Protein AF-A0A444J484-F1 (afdb_monomer_lite)

Sequence (249 aa):
MDSIKVERNVNVAICAITDKGSKQKRNARNNTADQGKKNRVFTFCFAVKKSATYYFSQKSNSEEREEVEPMERSTDKAVIHVLNNHKGGKQVQTVWDRYEAQQPQCGFGELGVCCRHCMQGPCRIDPFGEGPDRGICGATADTIVARGLARAIAGGTASHSGHALHIAHVFKKTLLGETPDYAIKDEAKLKTVAVRCGIEIEDRSVKDIALELVNKALSEFGDKGEPLTWAATTVTTGRIETCNELGIV

Foldseek 3Di:
DDDDDDDDDDDDDDDDDDDDDDDDDDDDDDDDDDDDPPCPVVVVVVVVVVVVCVVVVVQPDPPDDDDDQLVNVDVDPVSNVVVVVCVVDDPDDDPVNVVVVCPPPDPQVVLQQFDDPDPQDRDGDDPVPPDDQAGPVRHGSVRSNVVSVVVVVVVVVVVVLVVLLVVLVVLLCVLVVNDVVDDPPDLPVLVVVLVLLVHDDPPDDSSVSSNVSSVLSNCLVDDDVDDRSVVCSPDDPVVVVVCVVVVND

Secondary structure (DSSP, 8-state):
------------------------PPPP--------TTSHHHHHHHHHHHHHHHHHHTS---S------HHHH-S-HHHHHHHHHHHTT-----HHHHHHHTPSPPHHHHTT-EE-SSTT--EE--TTSSS-SB-TT--BHHHHHHHHHHHHHHHHHHHHHHHHHHHHHHHHHHHTTS-TT-----HHHHHHHHHHTT---TT--HHHHHHHHHHHHHHTTS--SS--HHHHTSS-HHHHHHHHHTT--

Organism: NCBI:txid1859133

InterPro domains:
  IPR004137 Hydroxylamine reductase/Ni-containing CO dehydrogenase [PF03063] (113-248)
  IPR004137 Hydroxylamine reductase/Ni-containing CO dehydrogenase [PTHR30109] (73-246)
  IPR011254 Prismane-like superfamily [SSF56821] (59-248)
  IPR016101 CO dehydrogenase, alpha-bundle [G3DSA:1.20.1270.30] (128-249)

Structure (mmCIF, N/CA/C/O backbone):
data_AF-A0A444J484-F1
#
_entry.id   AF-A0A444J484-F1
#
loop_
_atom_site.group_PDB
_atom_site.id
_atom_site.type_symbol
_atom_site.label_atom_id
_atom_site.label_alt_id
_atom_site.label_comp_id
_atom_site.label_asym_id
_atom_site.label_entity_id
_atom_site.label_seq_id
_atom_site.pdbx_PDB_ins_code
_atom_site.Cartn_x
_atom_site.Cartn_y
_atom_site.Cartn_z
_atom_site.occupancy
_atom_site.B_iso_or_equiv
_atom_site.auth_seq_id
_atom_site.auth_comp_id
_atom_site.auth_asym_id
_atom_site.auth_atom_id
_atom_site.pdbx_PDB_model_num
ATOM 1 N N . MET A 1 1 ? -8.378 43.463 26.004 1.00 36.88 1 MET A N 1
ATOM 2 C CA . MET A 1 1 ? -8.212 43.685 24.556 1.00 36.88 1 MET A CA 1
ATOM 3 C C . MET A 1 1 ? -7.857 42.354 23.912 1.00 36.88 1 MET A C 1
ATOM 5 O O . MET A 1 1 ? -6.699 42.022 23.721 1.00 36.88 1 MET A O 1
ATOM 9 N N . ASP A 1 2 ? -8.921 41.568 23.777 1.00 32.34 2 ASP A N 1
ATOM 10 C CA . ASP A 1 2 ? -9.317 40.656 22.702 1.00 32.34 2 ASP A CA 1
ATOM 11 C C . ASP A 1 2 ? -8.331 39.597 22.197 1.00 32.34 2 ASP A C 1
ATOM 13 O O . ASP A 1 2 ? -7.592 39.769 21.231 1.00 32.34 2 ASP A O 1
ATOM 17 N N . SER A 1 3 ? -8.438 38.422 22.816 1.00 30.19 3 SER A N 1
ATOM 18 C CA . SER A 1 3 ? -8.025 37.139 22.262 1.00 30.19 3 SER A CA 1
ATOM 19 C C . SER A 1 3 ? -9.016 36.686 21.180 1.00 30.19 3 SER A C 1
ATOM 21 O O . SER A 1 3 ? -10.174 36.362 21.446 1.00 30.19 3 SER A O 1
ATOM 23 N N . ILE A 1 4 ? -8.545 36.653 19.934 1.00 29.16 4 ILE A N 1
ATOM 24 C CA . ILE A 1 4 ? -9.285 36.150 18.773 1.00 29.16 4 ILE A CA 1
ATOM 25 C C . ILE A 1 4 ? -9.495 34.635 18.931 1.00 29.16 4 ILE A C 1
ATOM 27 O O . ILE A 1 4 ? -8.551 33.849 18.847 1.00 29.16 4 ILE A O 1
ATOM 31 N N . LYS A 1 5 ? -10.747 34.218 19.148 1.00 29.08 5 LYS A N 1
ATOM 32 C CA . LYS A 1 5 ? -11.183 32.822 19.003 1.00 29.08 5 LYS A CA 1
ATOM 33 C C . LYS A 1 5 ? -11.285 32.493 17.514 1.00 29.08 5 LYS A C 1
ATOM 35 O O . LYS A 1 5 ? -12.097 33.081 16.808 1.00 29.08 5 LYS A O 1
ATOM 40 N N . VAL A 1 6 ? -10.479 31.546 17.041 1.00 29.33 6 VAL A N 1
ATOM 41 C CA . VAL A 1 6 ? -10.609 30.984 15.690 1.00 29.33 6 VAL A CA 1
ATOM 42 C C . VAL A 1 6 ? -11.450 29.713 15.782 1.00 29.33 6 VAL A C 1
ATOM 44 O O . VAL A 1 6 ? -10.940 28.644 16.112 1.00 29.33 6 VAL A O 1
ATOM 47 N N . GLU A 1 7 ? -12.746 29.825 15.498 1.0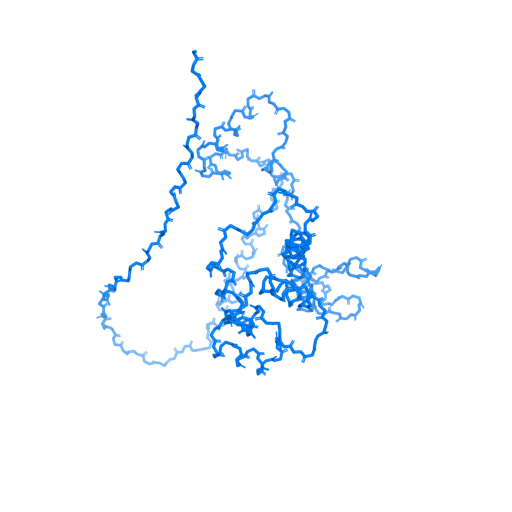0 30.58 7 GLU A N 1
ATOM 48 C CA . GLU A 1 7 ? -13.608 28.670 15.233 1.00 30.58 7 GLU A CA 1
ATOM 49 C C . GLU A 1 7 ? -13.320 28.143 13.820 1.00 30.58 7 GLU A C 1
ATOM 51 O O . GLU A 1 7 ? -13.505 28.843 12.824 1.00 30.58 7 GLU A O 1
ATOM 56 N N . ARG A 1 8 ? -12.838 26.901 13.712 1.00 33.47 8 ARG A N 1
ATOM 57 C CA . ARG A 1 8 ? -12.686 26.212 12.424 1.00 33.47 8 ARG A CA 1
ATOM 58 C C . ARG A 1 8 ? -13.927 25.366 12.154 1.00 33.47 8 ARG A C 1
ATOM 60 O O . ARG A 1 8 ? -13.987 24.210 12.559 1.00 33.47 8 ARG A O 1
ATOM 67 N N . ASN A 1 9 ? -14.889 25.935 11.433 1.00 29.41 9 ASN A N 1
ATOM 68 C CA . ASN A 1 9 ? -15.953 25.171 10.782 1.00 29.41 9 ASN A CA 1
ATOM 69 C C . ASN A 1 9 ? -15.377 24.457 9.551 1.00 29.41 9 ASN A C 1
ATOM 71 O O . ASN A 1 9 ? -15.102 25.085 8.529 1.00 29.41 9 ASN A O 1
ATOM 75 N N . VAL A 1 10 ? -15.175 23.143 9.647 1.00 32.03 10 VAL A N 1
ATOM 76 C CA . VAL A 1 10 ? -14.806 22.303 8.500 1.00 32.03 10 VAL A CA 1
ATOM 77 C C . VAL A 1 10 ? -16.093 21.755 7.888 1.00 32.03 10 VAL A C 1
ATOM 79 O O . VAL A 1 10 ? -16.621 20.740 8.333 1.00 32.03 10 VAL A O 1
ATOM 82 N N . ASN A 1 11 ? -16.606 22.433 6.861 1.00 28.61 11 ASN A N 1
ATOM 83 C CA . ASN A 1 11 ? -17.643 21.878 5.994 1.00 28.61 11 ASN A CA 1
ATOM 84 C C . ASN A 1 11 ? -1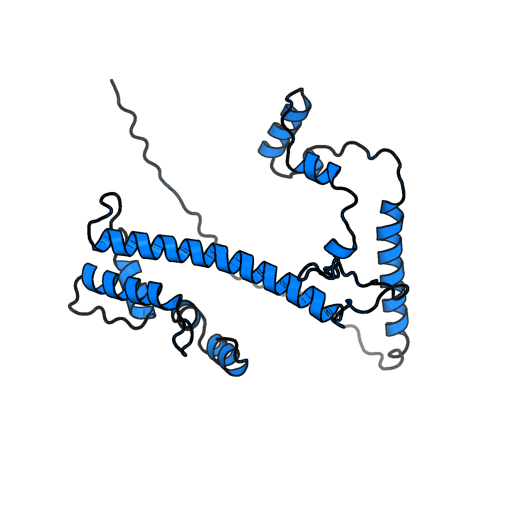6.992 20.880 5.030 1.00 28.61 11 ASN A C 1
ATOM 86 O O . ASN A 1 11 ? -16.325 21.273 4.073 1.00 28.61 11 ASN A O 1
ATOM 90 N N . VAL A 1 12 ? -17.181 19.584 5.278 1.00 31.33 12 VAL A N 1
ATOM 91 C CA . VAL A 1 12 ? -16.851 18.534 4.308 1.00 31.33 12 VAL A CA 1
ATOM 92 C C . VAL A 1 12 ? -18.007 18.441 3.314 1.00 31.33 12 VAL A C 1
ATOM 94 O O . VAL A 1 12 ? -19.101 17.996 3.655 1.00 31.33 12 VAL A O 1
ATOM 97 N N . ALA A 1 13 ? -17.772 18.882 2.080 1.00 27.78 13 ALA A N 1
ATOM 98 C CA . ALA A 1 13 ? -18.711 18.704 0.981 1.00 27.78 13 ALA A CA 1
ATOM 99 C C . ALA A 1 13 ? -18.763 17.219 0.584 1.00 27.78 13 ALA A C 1
ATOM 101 O O . ALA A 1 13 ? -17.825 16.683 -0.004 1.00 27.78 13 ALA A O 1
ATOM 102 N N . ILE A 1 14 ? -19.868 16.551 0.913 1.00 30.64 14 ILE A N 1
ATOM 103 C CA . ILE A 1 14 ? -20.190 15.212 0.416 1.00 30.64 14 ILE A CA 1
ATOM 104 C C . ILE A 1 14 ? -20.766 15.376 -0.994 1.00 30.64 14 ILE A C 1
ATOM 106 O O . ILE A 1 14 ? -21.836 15.955 -1.178 1.00 30.64 14 ILE A O 1
ATOM 110 N N . CYS A 1 15 ? -20.051 14.878 -2.002 1.00 25.83 15 CYS A N 1
ATOM 111 C CA . CYS A 1 15 ? -20.553 14.807 -3.369 1.00 25.83 15 CYS A CA 1
ATOM 112 C C . CYS A 1 15 ? -21.558 13.648 -3.466 1.00 25.83 15 CYS A C 1
ATOM 114 O O . CYS A 1 15 ? -21.174 12.480 -3.510 1.00 25.83 15 CYS A O 1
ATOM 116 N N . ALA A 1 16 ? -22.852 13.967 -3.452 1.00 28.84 16 ALA A N 1
ATOM 117 C CA . ALA A 1 16 ? -23.918 13.018 -3.743 1.00 28.84 16 ALA A CA 1
ATOM 118 C C . ALA A 1 16 ? -24.022 12.813 -5.264 1.00 28.84 16 ALA A C 1
ATOM 120 O O . ALA A 1 16 ? -24.378 13.733 -6.001 1.00 28.84 16 ALA A O 1
ATOM 121 N N . ILE A 1 17 ? -23.726 11.603 -5.738 1.00 30.75 17 ILE A N 1
ATOM 122 C CA . ILE A 1 17 ? -23.995 11.198 -7.121 1.00 30.75 17 ILE A CA 1
ATOM 123 C C . ILE A 1 17 ? -25.489 10.876 -7.209 1.00 30.75 17 ILE A C 1
ATOM 125 O O . ILE A 1 17 ? -25.956 9.896 -6.635 1.00 30.75 17 ILE A O 1
ATOM 129 N N . THR A 1 18 ? -26.245 11.725 -7.905 1.00 29.06 18 THR A N 1
ATOM 130 C CA . THR A 1 18 ? -27.640 11.450 -8.269 1.00 29.06 18 THR A CA 1
ATOM 131 C C . THR A 1 18 ? -27.673 10.857 -9.672 1.00 29.06 18 THR A C 1
ATOM 133 O O . THR A 1 18 ? -27.119 11.421 -10.615 1.00 29.06 18 THR A O 1
ATOM 136 N N . ASP A 1 19 ? -28.307 9.694 -9.792 1.00 29.27 19 ASP A N 1
ATOM 137 C CA . ASP A 1 19 ? -28.510 8.978 -11.045 1.00 29.27 19 ASP A CA 1
ATOM 138 C C . ASP A 1 19 ? -29.576 9.703 -11.884 1.00 29.27 19 ASP A C 1
ATOM 140 O O . ASP A 1 19 ? -30.751 9.774 -11.515 1.00 29.27 19 ASP A O 1
ATOM 144 N N . LYS A 1 20 ? -29.164 10.301 -13.006 1.00 29.72 20 LYS A N 1
ATOM 145 C CA . LYS A 1 20 ? -30.082 10.793 -14.038 1.00 29.72 20 LYS A CA 1
ATOM 146 C C . LYS A 1 20 ? -29.756 10.103 -15.351 1.00 29.72 20 LYS A C 1
ATOM 148 O O . LYS A 1 20 ? -28.913 10.549 -16.127 1.00 29.72 20 LYS A O 1
ATOM 153 N N . GLY A 1 21 ? -30.491 9.023 -15.602 1.00 31.20 21 GLY A N 1
ATOM 154 C CA . GLY A 1 21 ? -30.530 8.341 -16.884 1.00 31.20 21 GLY A CA 1
ATOM 155 C C . GLY A 1 21 ? -30.872 9.297 -18.028 1.00 31.20 21 GLY A C 1
ATOM 156 O O . GLY A 1 21 ? -31.872 10.016 -17.994 1.00 31.20 21 GLY A O 1
ATOM 157 N N . SER A 1 22 ? -30.058 9.262 -19.080 1.00 30.06 22 SER A N 1
ATOM 158 C CA . SER A 1 22 ? -30.383 9.868 -20.367 1.00 30.06 22 SER A CA 1
ATOM 159 C C . SER A 1 22 ? -30.465 8.773 -21.432 1.00 30.06 22 SER A C 1
ATOM 161 O O . SER A 1 22 ? -29.504 8.085 -21.765 1.00 30.06 22 SER A O 1
ATOM 163 N N . LYS A 1 23 ? -31.686 8.578 -21.940 1.00 31.30 23 LYS A N 1
ATOM 164 C CA . LYS A 1 23 ? -31.993 7.746 -23.104 1.00 31.30 23 LYS A CA 1
ATOM 165 C C . LYS A 1 23 ? -31.368 8.395 -24.340 1.00 31.30 23 LYS A C 1
ATOM 167 O O . LYS A 1 23 ? -31.806 9.475 -24.733 1.00 31.30 23 LYS A O 1
ATOM 172 N N . GLN A 1 24 ? -30.425 7.723 -24.999 1.00 30.45 24 GLN A N 1
ATOM 173 C CA . GLN A 1 24 ? -29.992 8.095 -26.347 1.00 30.45 24 GLN A CA 1
ATOM 174 C C . GLN A 1 24 ? -30.500 7.083 -27.381 1.00 30.45 24 GLN A C 1
ATOM 176 O O . GLN A 1 24 ? -30.431 5.866 -27.210 1.00 30.45 24 GLN A O 1
ATOM 181 N N . LYS A 1 25 ? -31.116 7.644 -28.423 1.00 27.80 25 LYS A N 1
ATOM 182 C CA . LYS A 1 25 ? -31.923 6.997 -29.460 1.00 27.80 25 LYS A CA 1
ATOM 183 C C . LYS A 1 25 ? -31.100 6.010 -30.297 1.00 27.80 25 LYS A C 1
ATOM 185 O O . LYS A 1 25 ? -30.048 6.361 -30.820 1.00 27.80 25 LYS A O 1
ATOM 190 N N . ARG A 1 26 ? -31.637 4.800 -30.489 1.00 25.30 26 ARG A N 1
ATOM 191 C CA . ARG A 1 26 ? -31.177 3.837 -31.500 1.00 25.30 26 ARG A CA 1
ATOM 192 C C . ARG A 1 26 ? -31.668 4.292 -32.875 1.00 25.30 26 ARG A C 1
ATOM 194 O O . ARG A 1 26 ? -32.875 4.359 -33.081 1.00 25.30 26 ARG A O 1
ATOM 201 N N . ASN A 1 27 ? -30.750 4.551 -33.803 1.00 28.48 27 ASN A N 1
ATOM 202 C CA . ASN A 1 27 ? -31.064 4.597 -35.230 1.00 28.48 27 ASN A CA 1
ATOM 203 C C . ASN A 1 27 ? -30.580 3.305 -35.889 1.00 28.48 27 ASN A C 1
ATOM 205 O O . ASN A 1 27 ? -29.413 2.932 -35.785 1.00 28.48 27 ASN A O 1
ATOM 209 N N . ALA A 1 28 ? -31.518 2.632 -36.547 1.00 29.72 28 ALA A N 1
ATOM 210 C CA . ALA A 1 28 ? -31.312 1.427 -37.325 1.00 29.72 28 ALA A CA 1
ATOM 211 C C . ALA A 1 28 ? -30.489 1.713 -38.590 1.00 29.72 28 ALA A C 1
ATOM 213 O O . ALA A 1 28 ? -30.795 2.645 -39.333 1.00 29.72 28 ALA A O 1
ATOM 214 N N . ARG A 1 29 ? -29.499 0.861 -38.877 1.00 28.59 29 ARG A N 1
ATOM 215 C CA . ARG A 1 29 ? -29.072 0.548 -40.247 1.00 28.59 29 ARG A CA 1
ATOM 216 C C . ARG A 1 29 ? -28.835 -0.954 -40.362 1.00 28.59 29 ARG A C 1
ATOM 218 O O . ARG A 1 29 ? -28.213 -1.563 -39.497 1.00 28.59 29 ARG A O 1
ATOM 225 N N . ASN A 1 30 ? -29.428 -1.506 -41.412 1.00 30.08 30 ASN A N 1
ATOM 226 C CA . ASN A 1 30 ? -29.603 -2.921 -41.693 1.00 30.08 30 ASN A CA 1
ATOM 227 C C . ASN A 1 30 ? -28.306 -3.649 -42.072 1.00 30.08 30 ASN A C 1
ATOM 229 O O . ASN A 1 30 ? -27.380 -3.064 -42.627 1.00 30.08 30 ASN A O 1
ATOM 233 N N . ASN A 1 31 ? -28.349 -4.956 -41.804 1.00 29.11 31 ASN A N 1
ATOM 234 C CA . ASN A 1 31 ? -27.627 -6.078 -42.404 1.00 29.11 31 ASN A CA 1
ATOM 235 C C . ASN A 1 31 ? -26.893 -5.823 -43.732 1.00 29.11 31 ASN A C 1
ATOM 237 O O . ASN A 1 31 ? -27.534 -5.580 -44.749 1.00 29.11 31 ASN A O 1
ATOM 241 N N . THR A 1 32 ? -25.603 -6.160 -43.744 1.00 29.00 32 THR A N 1
ATOM 242 C CA . THR A 1 32 ? -25.031 -7.083 -44.739 1.00 29.00 32 THR A CA 1
ATOM 243 C C . THR A 1 32 ? -24.017 -7.978 -44.039 1.00 29.00 32 THR A C 1
ATOM 245 O O . THR A 1 32 ? -23.103 -7.504 -43.363 1.00 29.00 32 THR A O 1
ATOM 248 N N . ALA A 1 33 ? -24.259 -9.278 -44.156 1.00 29.39 33 ALA A N 1
ATOM 249 C CA . ALA A 1 33 ? -23.480 -10.347 -43.575 1.00 29.39 33 ALA A CA 1
ATOM 250 C C . ALA A 1 33 ? -22.118 -10.508 -44.265 1.00 29.39 33 ALA A C 1
ATOM 252 O O . ALA A 1 33 ? -21.951 -10.157 -45.427 1.00 29.39 33 ALA A O 1
ATOM 253 N N . ASP A 1 34 ? -21.202 -11.086 -43.491 1.00 37.28 34 ASP A N 1
ATOM 254 C CA . ASP A 1 34 ? -20.286 -12.143 -43.916 1.00 37.28 34 ASP A CA 1
ATOM 255 C C . ASP A 1 34 ? -19.453 -11.888 -45.181 1.00 37.28 34 ASP A C 1
ATOM 257 O O . ASP A 1 34 ? -19.922 -12.120 -46.286 1.00 37.28 34 ASP A O 1
ATOM 261 N N . GLN A 1 35 ? -18.217 -11.408 -44.976 1.00 30.03 35 GLN A N 1
ATOM 262 C CA . GLN A 1 35 ? -16.978 -11.650 -45.749 1.00 30.03 35 GLN A CA 1
ATOM 263 C C . GLN A 1 35 ? -15.943 -10.595 -45.306 1.00 30.03 35 GLN A C 1
ATOM 265 O O . GLN A 1 35 ? -16.006 -9.435 -45.701 1.00 30.03 35 GLN A O 1
ATOM 270 N N . GLY A 1 36 ? -14.998 -10.948 -44.423 1.00 32.12 36 GLY A N 1
ATOM 271 C CA . GLY A 1 36 ? -13.948 -9.986 -44.024 1.00 32.12 36 GLY A CA 1
ATOM 272 C C . GLY A 1 36 ? -13.135 -10.277 -42.760 1.00 32.12 36 GLY A C 1
ATOM 273 O O . GLY A 1 36 ? -12.385 -9.414 -42.305 1.00 32.12 36 GLY A O 1
ATOM 274 N N . LYS A 1 37 ? -13.245 -11.470 -42.159 1.00 34.62 37 LYS A N 1
ATOM 275 C CA . LYS A 1 37 ? -12.544 -11.794 -40.899 1.00 34.62 37 LYS A CA 1
ATOM 276 C C . LYS A 1 37 ? -11.052 -12.143 -41.036 1.00 34.62 37 LYS A C 1
ATOM 278 O O . LYS A 1 37 ? -10.395 -12.282 -40.013 1.00 34.62 37 LYS A O 1
ATOM 283 N N . LYS A 1 38 ? -10.481 -12.230 -42.246 1.00 34.81 38 LYS A N 1
ATOM 284 C CA . LYS A 1 38 ? -9.064 -12.620 -42.431 1.00 34.81 38 LYS A CA 1
ATOM 285 C C . LYS A 1 38 ? -8.063 -11.465 -42.604 1.00 34.81 38 LYS A C 1
ATOM 287 O O . LYS A 1 38 ? -6.876 -11.696 -42.426 1.00 34.81 38 LYS A O 1
ATOM 292 N N . ASN A 1 39 ? -8.511 -10.222 -42.817 1.00 32.69 39 ASN A N 1
ATOM 293 C CA . ASN A 1 39 ? -7.602 -9.083 -43.058 1.00 32.69 39 ASN A CA 1
ATOM 294 C C . ASN A 1 39 ? -7.459 -8.084 -41.896 1.00 32.69 39 ASN A C 1
ATOM 296 O O . ASN A 1 39 ? -6.628 -7.187 -41.978 1.00 32.69 39 ASN A O 1
ATOM 300 N N . ARG A 1 40 ? -8.201 -8.228 -40.787 1.00 31.17 40 ARG A N 1
ATOM 301 C CA . ARG A 1 40 ? -8.114 -7.274 -39.657 1.00 31.17 40 ARG A CA 1
ATOM 302 C C . ARG A 1 40 ? -6.903 -7.469 -38.740 1.00 31.17 40 ARG A C 1
ATOM 304 O O . ARG A 1 40 ? -6.499 -6.514 -38.083 1.00 31.17 40 ARG A O 1
ATOM 311 N N . VAL A 1 41 ? -6.298 -8.658 -38.715 1.00 34.31 41 VAL A N 1
ATOM 312 C CA . VAL A 1 41 ? -5.116 -8.928 -37.872 1.00 34.31 41 VAL A CA 1
ATOM 313 C C . VAL A 1 41 ? -3.870 -8.228 -38.433 1.00 34.31 41 VAL A C 1
ATOM 315 O O . VAL A 1 41 ? -3.089 -7.648 -37.681 1.00 34.31 41 VAL A O 1
ATOM 318 N N . PHE A 1 42 ? -3.730 -8.173 -39.762 1.00 27.88 42 PHE A N 1
ATOM 319 C CA . PHE A 1 42 ? -2.597 -7.513 -40.420 1.00 27.88 42 PHE A CA 1
ATOM 320 C C . PHE A 1 42 ? -2.641 -5.981 -40.298 1.00 27.88 42 PHE A C 1
ATOM 322 O O . PHE A 1 42 ? -1.607 -5.345 -40.098 1.00 27.88 42 PHE A O 1
ATOM 329 N N . THR A 1 43 ? -3.833 -5.376 -40.348 1.00 32.88 43 THR A N 1
ATOM 330 C CA . THR A 1 43 ? -3.988 -3.916 -40.229 1.00 32.88 43 THR A CA 1
ATOM 331 C C . THR A 1 43 ? -3.733 -3.417 -38.803 1.00 32.88 43 THR A C 1
ATOM 333 O O . THR A 1 43 ? -3.188 -2.329 -38.631 1.00 32.88 43 THR A O 1
ATOM 336 N N . PHE A 1 44 ? -4.049 -4.220 -37.778 1.00 29.77 44 PHE A N 1
ATOM 337 C CA . PHE A 1 44 ? -3.766 -3.865 -36.382 1.00 29.77 44 PHE A CA 1
ATOM 338 C C . PHE A 1 44 ? -2.259 -3.926 -36.074 1.00 29.77 44 PHE A C 1
ATOM 340 O O . PHE A 1 44 ? -1.723 -3.040 -35.415 1.00 29.77 44 PHE A O 1
ATOM 347 N N . CYS A 1 45 ? -1.543 -4.905 -36.639 1.00 32.59 45 CYS A N 1
ATOM 348 C CA . CYS A 1 45 ? -0.093 -5.033 -36.469 1.00 32.59 45 CYS A CA 1
ATOM 349 C C . CYS A 1 45 ? 0.689 -3.889 -37.161 1.00 32.59 45 CYS A C 1
ATOM 351 O O . CYS A 1 45 ? 1.678 -3.388 -36.624 1.00 32.59 45 CYS A O 1
ATOM 353 N N . PHE A 1 46 ? 0.204 -3.398 -38.310 1.00 27.83 46 PHE A N 1
ATOM 354 C CA . PHE A 1 46 ? 0.791 -2.239 -39.000 1.00 27.83 46 PHE A CA 1
ATOM 355 C C . PHE A 1 46 ? 0.532 -0.901 -38.289 1.00 27.83 46 PHE A C 1
ATOM 357 O O . PHE A 1 46 ? 1.403 -0.029 -38.297 1.00 27.83 46 PHE A O 1
ATOM 364 N N . ALA A 1 47 ? -0.632 -0.732 -37.654 1.00 34.31 47 ALA A N 1
ATOM 365 C CA . ALA A 1 47 ? -0.954 0.477 -36.895 1.00 34.31 47 ALA A CA 1
ATOM 366 C C . ALA A 1 47 ? -0.082 0.614 -35.634 1.00 34.31 47 ALA A C 1
ATOM 368 O O . ALA A 1 47 ? 0.429 1.696 -35.359 1.00 34.31 47 ALA A O 1
ATOM 369 N N . VAL A 1 48 ? 0.185 -0.494 -34.932 1.00 37.28 48 VAL A N 1
ATOM 370 C CA . VAL A 1 48 ? 1.070 -0.505 -33.753 1.00 37.28 48 VAL A CA 1
ATOM 371 C C . VAL A 1 48 ? 2.529 -0.240 -34.145 1.00 37.28 48 VAL A C 1
ATOM 373 O O . VAL A 1 48 ? 3.202 0.548 -33.480 1.00 37.28 48 VAL A O 1
ATOM 376 N N . LYS A 1 49 ? 3.008 -0.795 -35.272 1.00 31.38 49 LYS A N 1
ATOM 377 C CA . LYS A 1 49 ? 4.350 -0.478 -35.795 1.00 31.38 49 LYS A CA 1
ATOM 378 C C . LYS A 1 49 ? 4.499 0.996 -36.176 1.00 31.38 49 LYS A C 1
ATOM 380 O O . LYS A 1 49 ? 5.536 1.572 -35.856 1.00 31.38 49 LYS A O 1
ATOM 385 N N . LYS A 1 50 ? 3.483 1.621 -36.792 1.00 29.66 50 LYS A N 1
ATOM 386 C CA . LYS A 1 50 ? 3.493 3.063 -37.111 1.00 29.66 50 LYS A CA 1
ATOM 387 C C . LYS A 1 50 ? 3.425 3.952 -35.868 1.00 29.66 50 LYS A C 1
ATOM 389 O O . LYS A 1 50 ? 4.135 4.946 -35.824 1.00 29.66 50 LYS A O 1
ATOM 394 N N . SER A 1 51 ? 2.646 3.599 -34.845 1.00 34.84 51 SER A N 1
ATOM 395 C CA . SER A 1 51 ? 2.606 4.375 -33.595 1.00 34.84 51 SER A CA 1
ATOM 396 C C . SER A 1 51 ? 3.908 4.275 -32.796 1.00 34.84 51 SER A C 1
ATOM 398 O O . SER A 1 51 ? 4.348 5.284 -32.257 1.00 34.84 51 SER A O 1
ATOM 400 N N . ALA A 1 52 ? 4.567 3.111 -32.771 1.00 35.31 52 ALA A N 1
ATOM 401 C CA . ALA A 1 52 ? 5.855 2.944 -32.094 1.00 35.31 52 ALA A CA 1
ATOM 402 C C . ALA A 1 52 ? 7.007 3.655 -32.827 1.00 35.31 52 ALA A C 1
ATOM 404 O O . ALA A 1 52 ? 7.823 4.309 -32.184 1.00 35.31 52 ALA A O 1
ATOM 405 N N . THR A 1 53 ? 7.044 3.605 -34.167 1.00 32.25 53 THR A N 1
ATOM 406 C CA . THR A 1 53 ? 8.025 4.380 -34.954 1.00 32.25 53 THR A CA 1
ATOM 407 C C . THR A 1 53 ? 7.765 5.883 -34.888 1.00 32.25 53 THR A C 1
ATOM 409 O O . THR A 1 53 ? 8.725 6.641 -34.811 1.00 32.25 53 THR A O 1
ATOM 412 N N . TYR A 1 54 ? 6.507 6.331 -34.822 1.00 31.11 54 TYR A N 1
ATOM 413 C CA . TYR A 1 54 ? 6.183 7.747 -34.615 1.00 31.11 54 TYR A CA 1
ATOM 414 C C . TYR A 1 54 ? 6.612 8.241 -33.221 1.00 31.11 54 TYR A C 1
ATOM 416 O O . TYR A 1 54 ? 7.145 9.340 -33.100 1.00 31.11 54 TYR A O 1
ATOM 424 N N . TYR A 1 55 ? 6.465 7.412 -32.180 1.00 31.62 55 TYR A N 1
ATOM 425 C CA . TYR A 1 55 ? 6.907 7.748 -30.818 1.00 31.62 55 TYR A CA 1
ATOM 426 C C . TYR A 1 55 ? 8.438 7.757 -30.666 1.00 31.62 55 TYR A C 1
ATOM 428 O O . TYR A 1 55 ? 8.981 8.583 -29.936 1.00 31.62 55 TYR A O 1
ATOM 436 N N . PHE A 1 56 ? 9.149 6.861 -31.360 1.00 32.38 56 PHE A N 1
ATOM 437 C CA . PHE A 1 56 ? 10.616 6.803 -31.316 1.00 32.38 56 PHE A CA 1
ATOM 438 C C . PHE A 1 56 ? 11.281 7.860 -32.213 1.00 32.38 56 PHE A C 1
ATOM 440 O O . PHE A 1 56 ? 12.294 8.433 -31.821 1.00 32.38 56 PHE A O 1
ATOM 447 N N . SER A 1 57 ? 10.685 8.179 -33.370 1.00 31.86 57 SER A N 1
ATOM 448 C CA . SER A 1 57 ? 11.192 9.200 -34.301 1.00 31.86 57 SER A CA 1
ATOM 449 C C . SER A 1 57 ? 11.180 10.614 -33.715 1.00 31.86 57 SER A C 1
ATOM 451 O O . SER A 1 57 ? 11.963 11.444 -34.162 1.00 31.86 57 SER A O 1
ATOM 453 N N . GLN A 1 58 ? 10.337 10.905 -32.717 1.00 37.19 58 GLN A N 1
ATOM 454 C CA . GLN A 1 58 ? 10.370 12.198 -32.022 1.00 37.19 58 GLN A CA 1
ATOM 455 C C . GLN A 1 58 ? 11.450 12.284 -30.929 1.00 37.19 58 GLN A C 1
ATOM 457 O O . GLN A 1 58 ? 11.771 13.378 -30.479 1.00 37.19 58 GLN A O 1
ATOM 462 N N . LYS A 1 59 ? 12.042 11.160 -30.495 1.00 41.22 59 LYS A N 1
ATOM 463 C CA . LYS A 1 59 ? 13.080 11.137 -29.444 1.00 41.22 59 LYS A CA 1
ATOM 464 C C . LYS A 1 59 ? 14.519 11.121 -29.990 1.00 41.22 59 LYS A C 1
ATOM 466 O O . LYS A 1 59 ? 15.443 11.194 -29.185 1.00 41.22 59 LYS A O 1
ATOM 471 N N . SER A 1 60 ? 14.727 11.040 -31.310 1.00 33.62 60 SER A N 1
ATOM 472 C CA . SER A 1 60 ? 16.068 10.999 -31.923 1.00 33.62 60 SER A CA 1
ATOM 473 C C . SER A 1 60 ? 16.633 12.355 -32.354 1.00 33.62 60 SER A C 1
ATOM 475 O O . SER A 1 60 ? 17.794 12.398 -32.752 1.00 33.62 60 SER A O 1
ATOM 477 N N . ASN A 1 61 ? 15.872 13.452 -32.266 1.00 37.31 61 ASN A N 1
ATOM 478 C CA . ASN A 1 61 ? 16.443 14.780 -32.481 1.00 37.31 61 ASN A CA 1
ATOM 479 C C . ASN A 1 61 ? 17.091 15.272 -31.188 1.00 37.31 61 ASN A C 1
ATOM 481 O O . ASN A 1 61 ? 16.427 15.694 -30.245 1.00 37.31 61 ASN A O 1
ATOM 485 N N . SER A 1 62 ? 18.419 15.230 -31.178 1.00 38.84 62 SER A N 1
ATOM 486 C CA . SER A 1 62 ? 19.299 16.000 -30.300 1.00 38.84 62 SER A CA 1
ATOM 487 C C . SER A 1 62 ? 19.286 17.500 -30.645 1.00 38.84 62 SER A C 1
ATOM 489 O O . SER A 1 62 ? 20.326 18.152 -30.594 1.00 38.84 62 SER A O 1
ATOM 491 N N . GLU A 1 63 ? 18.140 18.031 -31.067 1.00 43.03 63 GLU A N 1
ATOM 492 C CA . GLU A 1 63 ? 17.928 19.461 -31.285 1.00 43.03 63 GLU A CA 1
ATOM 493 C C . GLU A 1 63 ? 17.490 20.080 -29.954 1.00 43.03 63 GLU A C 1
ATOM 495 O O . GLU A 1 63 ? 16.753 19.450 -29.190 1.00 43.03 63 GLU A O 1
ATOM 500 N N . GLU A 1 64 ? 18.009 21.272 -29.651 1.00 46.12 64 GLU A N 1
ATOM 501 C CA . GLU A 1 64 ? 17.705 22.046 -28.443 1.00 46.12 64 GLU A CA 1
ATOM 502 C C . GLU A 1 64 ? 16.203 22.009 -28.139 1.00 46.12 64 GLU A C 1
ATOM 504 O O . GLU A 1 64 ? 15.377 22.475 -28.922 1.00 46.12 64 GLU A O 1
ATOM 509 N N . ARG A 1 65 ? 15.841 21.399 -27.006 1.00 51.97 65 ARG A N 1
ATOM 510 C CA . ARG A 1 65 ? 14.446 21.322 -26.579 1.00 51.97 65 ARG A CA 1
ATOM 511 C C . ARG A 1 65 ? 14.013 22.678 -26.052 1.00 51.97 65 ARG A C 1
ATOM 513 O O . ARG A 1 65 ? 14.618 23.200 -25.120 1.00 51.97 65 ARG A O 1
ATOM 520 N N . GLU A 1 66 ? 12.963 23.207 -26.662 1.00 53.47 66 GLU A N 1
ATOM 521 C CA . GLU A 1 66 ? 12.342 24.480 -26.315 1.00 53.47 66 GLU A CA 1
ATOM 522 C C . GLU A 1 66 ? 11.916 24.497 -24.832 1.00 53.47 66 GLU A C 1
ATOM 524 O O . GLU A 1 66 ? 11.418 23.497 -24.302 1.00 53.47 66 GLU A O 1
ATOM 529 N N . GLU A 1 67 ? 12.142 25.616 -24.134 1.00 57.84 67 GLU A N 1
ATOM 530 C CA . GLU A 1 67 ? 11.735 25.767 -22.733 1.00 57.84 67 GLU A CA 1
ATOM 531 C C . GLU A 1 67 ? 10.206 25.665 -22.606 1.00 57.84 67 GLU A C 1
ATOM 533 O O . GLU A 1 67 ? 9.474 26.582 -22.961 1.00 57.84 67 GLU A O 1
ATOM 538 N N . VAL A 1 68 ? 9.713 24.555 -22.051 1.00 61.56 68 VAL A N 1
ATOM 539 C CA . VAL A 1 68 ? 8.276 24.345 -21.808 1.00 61.56 68 VAL A CA 1
ATOM 540 C C . VAL A 1 68 ? 7.751 25.367 -20.793 1.00 61.56 68 VAL A C 1
ATOM 542 O O . VAL A 1 68 ? 8.294 25.507 -19.688 1.00 61.56 68 VAL A O 1
ATOM 545 N N . GLU A 1 69 ? 6.665 26.061 -21.132 1.00 62.19 69 GLU A N 1
ATOM 546 C CA . GLU A 1 69 ? 6.125 27.128 -20.290 1.00 62.19 69 GLU A CA 1
ATOM 547 C C . GLU A 1 69 ? 5.394 26.587 -19.042 1.00 62.19 69 GLU A C 1
ATOM 549 O O . GLU A 1 69 ? 4.764 25.529 -19.090 1.00 62.19 69 GLU A O 1
ATOM 554 N N . PRO A 1 70 ? 5.395 27.292 -17.890 1.00 60.31 70 PRO A N 1
ATOM 555 C CA . PRO A 1 70 ? 4.786 26.797 -16.652 1.00 60.31 70 PRO A CA 1
ATOM 556 C C . PRO A 1 70 ? 3.291 26.470 -16.737 1.00 60.31 70 PRO A C 1
ATOM 558 O O . PRO A 1 70 ? 2.824 25.574 -16.031 1.00 60.31 70 PRO A O 1
ATOM 561 N N . MET A 1 71 ? 2.548 27.154 -17.616 1.00 59.28 71 MET A N 1
ATOM 562 C CA . MET A 1 71 ? 1.132 26.870 -17.897 1.00 59.28 71 MET A CA 1
ATOM 563 C C . MET A 1 71 ? 0.927 25.469 -18.500 1.00 59.28 71 MET A C 1
ATOM 565 O O . MET A 1 71 ? -0.138 24.875 -18.354 1.00 59.28 71 MET A O 1
ATOM 569 N N . GLU A 1 72 ? 1.957 24.920 -19.142 1.00 71.81 72 GLU A N 1
ATOM 570 C CA . GLU A 1 72 ? 1.951 23.583 -19.739 1.00 71.81 72 GLU A CA 1
ATOM 571 C C . GLU A 1 72 ? 2.386 22.500 -18.736 1.00 71.81 72 GLU A C 1
ATOM 573 O O . GLU A 1 72 ? 2.240 21.305 -18.989 1.00 71.81 72 GLU A O 1
ATOM 578 N N . ARG A 1 73 ? 2.900 22.904 -17.566 1.00 82.88 73 ARG A N 1
ATOM 579 C CA . ARG A 1 73 ? 3.417 22.012 -16.516 1.00 82.88 73 ARG A CA 1
ATOM 580 C C . ARG A 1 73 ? 2.415 21.758 -15.381 1.00 82.88 73 ARG A C 1
ATOM 582 O O . ARG A 1 73 ? 2.486 20.710 -14.735 1.00 82.88 73 ARG A O 1
ATOM 589 N N . SER A 1 74 ? 1.490 22.687 -15.128 1.00 89.50 74 SER A N 1
ATOM 590 C CA . SER A 1 74 ? 0.404 22.557 -14.145 1.00 89.50 74 SER A CA 1
ATOM 591 C C . SER A 1 74 ? -0.819 23.356 -14.585 1.00 89.50 74 SER A C 1
ATOM 593 O O . SER A 1 74 ? -0.678 24.449 -15.118 1.00 89.50 74 SER A O 1
ATOM 595 N N . THR A 1 75 ? -2.025 22.857 -14.306 1.00 93.00 75 THR A N 1
ATOM 596 C CA . THR A 1 75 ? -3.279 23.602 -14.519 1.00 93.00 75 THR A CA 1
ATOM 597 C C . THR A 1 75 ? -3.709 24.424 -13.298 1.00 93.00 75 THR A C 1
ATOM 599 O O . THR A 1 75 ? -4.665 25.196 -13.377 1.00 93.00 75 THR A O 1
ATOM 602 N N . ASP A 1 76 ? -3.047 24.252 -12.150 1.00 94.38 76 ASP A N 1
ATOM 603 C CA . ASP A 1 76 ? -3.324 25.019 -10.935 1.00 94.38 76 ASP A CA 1
ATOM 604 C C . ASP A 1 76 ? -2.687 26.413 -11.035 1.00 94.38 76 ASP A C 1
ATOM 606 O O . ASP A 1 76 ? -1.464 26.553 -11.103 1.00 94.38 76 ASP A O 1
ATOM 610 N N . LYS A 1 77 ? -3.526 27.457 -11.003 1.00 93.31 77 LYS A N 1
ATOM 611 C CA . LYS A 1 77 ? -3.095 28.858 -11.123 1.00 93.31 77 LYS A CA 1
ATOM 612 C C . LYS A 1 77 ? -2.105 29.279 -10.035 1.00 93.31 77 LYS A C 1
ATOM 614 O O . LYS A 1 77 ? -1.224 30.085 -10.320 1.00 93.31 77 LYS A O 1
ATOM 619 N N . ALA A 1 78 ? -2.230 28.763 -8.813 1.00 92.50 78 ALA A N 1
ATOM 620 C CA . ALA A 1 78 ? -1.299 29.065 -7.730 1.00 92.50 78 ALA A CA 1
ATOM 621 C C . ALA A 1 78 ? 0.066 28.418 -7.989 1.00 92.50 78 ALA A C 1
ATOM 623 O O . ALA A 1 78 ? 1.097 29.064 -7.816 1.00 92.50 78 ALA A O 1
ATOM 624 N N . VAL A 1 79 ? 0.078 27.176 -8.480 1.00 92.12 79 VAL A N 1
ATOM 625 C CA . VAL A 1 79 ? 1.315 26.491 -8.881 1.00 92.12 79 VAL A CA 1
ATOM 626 C C . VAL A 1 79 ? 1.980 27.218 -10.049 1.00 92.12 79 VAL A C 1
ATOM 628 O O . VAL A 1 79 ? 3.171 27.503 -9.977 1.00 92.12 79 VAL A O 1
ATOM 631 N N . ILE A 1 80 ? 1.219 27.592 -11.081 1.00 88.94 80 ILE A N 1
ATOM 632 C CA . ILE A 1 80 ? 1.724 28.373 -12.221 1.00 88.94 80 ILE A CA 1
ATOM 633 C C . ILE A 1 80 ? 2.310 29.704 -11.748 1.00 88.94 80 ILE A C 1
ATOM 635 O O . ILE A 1 80 ? 3.400 30.078 -12.169 1.00 88.94 80 ILE A O 1
ATOM 639 N N . HIS A 1 81 ? 1.625 30.409 -10.843 1.00 86.94 81 HIS A N 1
ATOM 640 C CA . HIS A 1 81 ? 2.128 31.658 -10.276 1.00 86.94 81 HIS A CA 1
ATOM 641 C C . HIS A 1 81 ? 3.476 31.457 -9.571 1.00 86.94 81 HIS A C 1
ATOM 643 O O . HIS A 1 81 ? 4.414 32.218 -9.805 1.00 86.94 81 HIS A O 1
ATOM 649 N N . VAL A 1 82 ? 3.603 30.405 -8.756 1.00 87.31 82 VAL A N 1
ATOM 650 C CA . VAL A 1 82 ? 4.866 30.055 -8.090 1.00 87.31 82 VAL A CA 1
ATOM 651 C C . VAL A 1 82 ? 5.957 29.705 -9.106 1.00 87.31 82 VAL A C 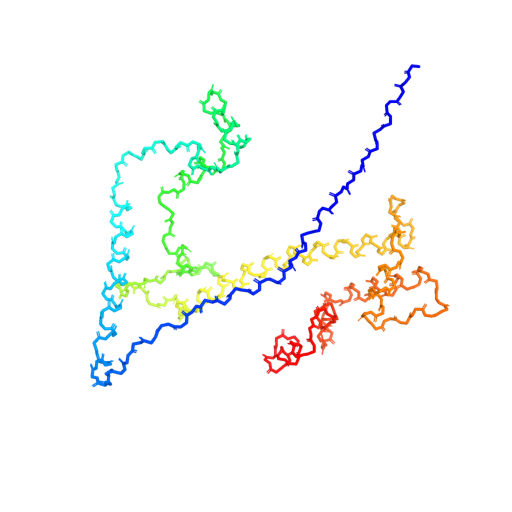1
ATOM 653 O O . VAL A 1 82 ? 7.083 30.164 -8.946 1.00 87.31 82 VAL A O 1
ATOM 656 N N . LEU A 1 83 ? 5.637 28.957 -10.164 1.00 84.88 83 LEU A N 1
ATOM 657 C CA . LEU A 1 83 ? 6.590 28.576 -11.212 1.00 84.88 83 LEU A CA 1
ATOM 658 C C . LEU A 1 83 ? 7.045 29.760 -12.078 1.00 84.88 83 LEU A C 1
ATOM 660 O O . LEU A 1 83 ? 8.229 29.878 -12.384 1.00 84.88 83 LEU A O 1
ATOM 664 N N . ASN A 1 84 ? 6.144 30.682 -12.414 1.00 80.56 84 ASN A N 1
ATOM 665 C CA . ASN A 1 84 ? 6.488 31.910 -13.134 1.00 80.56 84 ASN A CA 1
ATOM 666 C C . ASN A 1 84 ? 7.397 32.809 -12.288 1.00 80.56 84 ASN A C 1
ATOM 668 O O . ASN A 1 84 ? 8.400 33.324 -12.776 1.00 80.56 84 ASN A O 1
ATOM 672 N N . ASN A 1 85 ? 7.093 32.947 -10.995 1.00 75.56 85 ASN A N 1
ATOM 673 C CA . ASN A 1 85 ? 7.941 33.692 -10.065 1.00 75.56 85 ASN A CA 1
ATOM 674 C C . ASN A 1 85 ? 9.274 32.979 -9.782 1.00 75.56 85 ASN A C 1
ATOM 676 O O . ASN A 1 85 ? 10.239 33.619 -9.368 1.00 75.56 85 ASN A O 1
ATOM 680 N N . HIS A 1 86 ? 9.332 31.660 -9.983 1.00 71.31 86 HIS A N 1
ATOM 681 C CA . HIS A 1 86 ? 10.546 30.864 -9.857 1.00 71.31 86 HIS A CA 1
ATOM 682 C C . HIS A 1 86 ? 11.526 31.126 -11.014 1.00 71.31 86 HIS A C 1
ATOM 684 O O . HIS A 1 86 ? 12.710 31.347 -10.747 1.00 71.31 86 HIS A O 1
ATOM 690 N N . LYS A 1 87 ? 11.030 31.226 -12.262 1.00 62.34 87 LYS A N 1
ATOM 691 C CA . LYS A 1 87 ? 11.830 31.616 -13.445 1.00 62.34 87 LYS A CA 1
ATOM 692 C C . LYS A 1 87 ? 12.526 32.985 -13.274 1.00 62.34 87 LYS A C 1
ATOM 694 O O . LYS A 1 87 ? 13.576 33.217 -13.858 1.00 62.34 87 LYS A O 1
ATOM 699 N N . GLY A 1 88 ? 11.999 33.870 -12.419 1.00 54.56 88 GLY A N 1
ATOM 700 C CA . GLY A 1 88 ? 12.519 35.220 -12.148 1.00 54.56 88 GLY A CA 1
ATOM 701 C C . GLY A 1 88 ? 13.749 35.339 -11.227 1.00 54.56 88 GLY A C 1
ATOM 702 O O . GLY A 1 88 ? 14.025 36.443 -10.762 1.00 54.56 88 GLY A O 1
ATOM 703 N N . GLY A 1 89 ? 14.481 34.251 -10.935 1.00 52.28 89 GLY A N 1
ATOM 704 C CA . GLY A 1 89 ? 15.812 34.340 -10.305 1.00 52.28 89 GLY A CA 1
ATOM 705 C C . GLY A 1 89 ? 15.995 33.699 -8.921 1.00 52.28 89 GLY A C 1
ATOM 706 O O . GLY A 1 89 ? 16.760 34.222 -8.111 1.00 52.28 89 GLY A O 1
ATOM 707 N N . LYS A 1 90 ? 15.354 32.561 -8.614 1.00 56.41 90 LYS A N 1
ATOM 708 C CA . LYS A 1 90 ? 15.671 31.781 -7.394 1.00 56.41 90 LYS A CA 1
ATOM 709 C C . LYS A 1 90 ? 16.191 30.379 -7.728 1.00 56.41 90 LYS A C 1
ATOM 711 O O . LYS A 1 90 ? 15.531 29.623 -8.420 1.00 56.41 90 LYS A O 1
ATOM 716 N N . GLN A 1 91 ? 17.342 30.019 -7.155 1.00 64.38 91 GLN A N 1
ATOM 717 C CA . GLN A 1 91 ? 18.169 28.823 -7.417 1.00 64.38 91 GLN A CA 1
ATOM 718 C C . GLN A 1 91 ? 17.582 27.450 -6.990 1.00 64.38 91 GLN A C 1
ATOM 720 O O . GLN A 1 91 ? 18.338 26.507 -6.765 1.00 64.38 91 GLN A O 1
ATOM 725 N N . VAL A 1 92 ? 16.265 27.300 -6.810 1.00 78.69 92 VAL A N 1
ATOM 726 C CA . VAL A 1 92 ? 15.684 26.069 -6.227 1.00 78.69 92 VAL A CA 1
ATOM 727 C C . VAL A 1 92 ? 15.049 25.174 -7.284 1.00 78.69 92 VAL A C 1
ATOM 729 O O . VAL A 1 92 ? 13.897 25.366 -7.643 1.00 78.69 92 VAL A O 1
ATOM 732 N N . GLN A 1 93 ? 15.767 24.143 -7.715 1.00 85.38 93 GLN A N 1
ATOM 733 C CA . GLN A 1 93 ? 15.267 23.176 -8.691 1.00 85.38 93 GLN A CA 1
ATOM 734 C C . GLN A 1 93 ? 13.921 22.537 -8.279 1.00 85.38 93 GLN A C 1
ATOM 736 O O . GLN A 1 93 ? 13.789 21.921 -7.213 1.00 85.38 93 GLN A O 1
ATOM 741 N N . THR A 1 94 ? 12.930 22.607 -9.166 1.00 87.50 94 THR A N 1
ATOM 742 C CA . THR A 1 94 ? 11.597 22.018 -8.993 1.00 87.50 94 THR A CA 1
ATOM 743 C C . THR A 1 94 ? 11.519 20.585 -9.537 1.00 87.50 94 THR A C 1
ATOM 745 O O . THR A 1 94 ? 12.472 20.038 -10.096 1.00 87.50 94 THR A O 1
ATOM 748 N N . VAL A 1 95 ? 10.371 19.926 -9.347 1.00 91.44 95 VAL A N 1
ATOM 749 C CA . VAL A 1 95 ? 10.133 18.583 -9.904 1.00 91.44 95 VAL A CA 1
ATOM 750 C C . VAL A 1 95 ? 10.090 18.585 -11.435 1.00 91.44 95 VAL A C 1
ATOM 752 O O . VAL A 1 95 ? 10.534 17.612 -12.037 1.00 91.44 95 VAL A O 1
ATOM 755 N N . TRP A 1 96 ? 9.621 19.669 -12.061 1.00 88.88 96 TRP A N 1
ATOM 756 C CA . TRP A 1 96 ? 9.555 19.778 -13.519 1.00 88.88 96 TRP A CA 1
ATOM 757 C C . TRP A 1 96 ? 10.944 19.936 -14.137 1.00 88.88 96 TRP A C 1
ATOM 759 O O . TRP A 1 96 ? 11.234 19.272 -15.128 1.00 88.88 96 TRP A O 1
ATOM 769 N N . ASP A 1 97 ? 11.833 20.692 -13.490 1.00 85.56 97 ASP A N 1
ATOM 770 C CA . ASP A 1 97 ? 13.232 20.812 -13.922 1.00 85.56 97 ASP A CA 1
ATOM 771 C C . ASP A 1 97 ? 13.955 19.460 -13.828 1.00 85.56 97 ASP A C 1
ATOM 773 O O . ASP A 1 97 ? 14.687 19.063 -14.733 1.00 85.56 97 ASP A O 1
ATOM 777 N N . ARG A 1 98 ? 13.715 18.700 -12.745 1.00 90.19 98 ARG A N 1
ATOM 778 C CA . ARG A 1 98 ? 14.260 17.338 -12.597 1.00 90.19 98 ARG A CA 1
ATOM 779 C C . ARG A 1 98 ? 13.688 16.364 -13.619 1.00 90.19 98 ARG A C 1
ATOM 781 O O . ARG A 1 98 ? 14.404 15.466 -14.050 1.00 90.19 98 ARG A O 1
ATOM 788 N N . TYR A 1 99 ? 12.413 16.506 -13.971 1.00 90.31 99 TYR A N 1
ATOM 789 C CA . TYR A 1 99 ? 11.784 15.684 -14.998 1.00 90.31 99 TYR A CA 1
ATOM 790 C C . TYR A 1 99 ? 12.399 15.951 -16.373 1.00 90.31 99 TYR A C 1
ATOM 792 O O . TYR A 1 99 ? 12.729 14.988 -17.062 1.00 90.31 99 TYR A O 1
ATOM 800 N N . GLU A 1 100 ? 12.607 17.220 -16.741 1.00 87.88 100 GLU A N 1
ATOM 801 C CA . GLU A 1 100 ? 13.236 17.578 -18.017 1.00 87.88 100 GLU A CA 1
ATOM 802 C C . GLU A 1 100 ? 14.675 17.057 -18.092 1.00 87.88 100 GLU A C 1
ATOM 804 O O . GLU A 1 100 ? 15.047 16.402 -19.061 1.00 87.88 100 GLU A O 1
ATOM 809 N N . ALA A 1 101 ? 15.448 17.218 -17.014 1.00 88.81 101 ALA A N 1
ATOM 810 C CA . ALA A 1 101 ? 16.810 16.694 -16.923 1.00 88.81 101 ALA A CA 1
ATOM 811 C C . ALA A 1 101 ? 16.903 15.154 -17.013 1.00 88.81 101 ALA A C 1
ATOM 813 O O . ALA A 1 101 ? 17.983 14.618 -17.249 1.00 88.81 101 ALA A O 1
ATOM 814 N N . GLN A 1 102 ? 15.799 14.428 -16.805 1.00 93.81 102 GLN A N 1
ATOM 815 C CA . GLN A 1 102 ? 15.727 12.967 -16.937 1.00 93.81 102 GLN A CA 1
ATOM 816 C C . GLN A 1 102 ? 15.313 12.509 -18.342 1.00 93.81 102 GLN A C 1
ATOM 818 O O . GLN A 1 102 ? 15.192 11.303 -18.573 1.00 93.81 102 GLN A O 1
ATOM 823 N N . GLN A 1 103 ? 15.064 13.429 -19.279 1.00 92.94 103 GLN A N 1
ATOM 824 C CA . GLN A 1 103 ? 14.662 13.060 -20.627 1.00 92.94 103 GLN A CA 1
ATOM 825 C C . GLN A 1 103 ? 15.850 12.841 -21.583 1.00 92.94 103 GLN A C 1
ATOM 827 O O . GLN A 1 103 ? 16.827 13.583 -21.532 1.00 92.94 103 GLN A O 1
ATOM 832 N N . PRO A 1 104 ? 15.738 11.878 -22.523 1.00 95.62 104 PRO A N 1
ATOM 833 C CA . PRO A 1 104 ?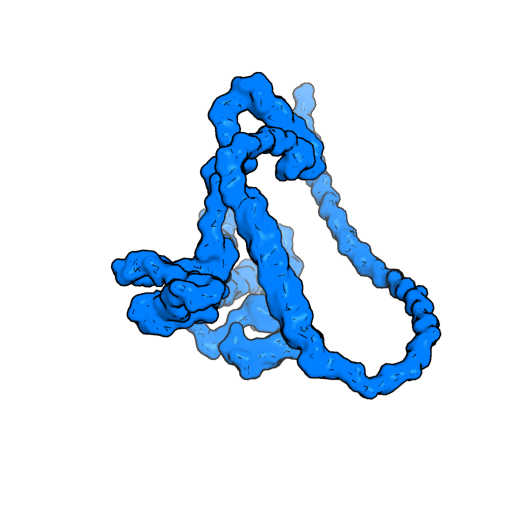 14.687 10.863 -22.601 1.00 95.62 104 PRO A CA 1
ATOM 834 C C . PRO A 1 104 ? 14.835 9.806 -21.493 1.00 95.62 104 PRO A C 1
ATOM 836 O O . PRO A 1 104 ? 15.915 9.255 -21.286 1.00 95.62 104 PRO A O 1
ATOM 839 N N . GLN A 1 105 ? 13.728 9.464 -20.827 1.00 95.56 105 GLN A N 1
ATOM 840 C CA . GLN A 1 105 ? 13.727 8.354 -19.869 1.00 95.56 105 GLN A CA 1
ATOM 841 C C . GLN A 1 105 ? 13.998 7.004 -20.562 1.00 95.56 105 GLN A C 1
ATOM 843 O O . GLN A 1 105 ? 13.756 6.823 -21.758 1.00 95.56 105 GLN A O 1
ATOM 848 N N . CYS A 1 106 ? 14.520 6.040 -19.794 1.00 96.38 106 CYS A N 1
ATOM 849 C CA . CYS A 1 106 ? 14.920 4.723 -20.294 1.00 96.38 106 CYS A CA 1
ATOM 850 C C . CYS A 1 106 ? 13.717 3.871 -20.739 1.00 96.38 106 CYS A C 1
ATOM 852 O O . CYS A 1 106 ? 12.930 3.420 -19.904 1.00 96.38 106 CYS A O 1
ATOM 854 N N . GLY A 1 107 ? 13.647 3.546 -22.034 1.00 94.50 107 GLY A N 1
ATOM 855 C CA . GLY A 1 107 ? 12.545 2.771 -22.621 1.00 94.50 107 GLY A CA 1
ATOM 856 C C . GLY A 1 107 ? 12.370 1.354 -22.052 1.00 94.50 107 GLY A C 1
ATOM 857 O O . GLY A 1 107 ? 11.244 0.896 -21.885 1.00 94.50 107 GLY A O 1
ATOM 858 N N . PHE A 1 108 ? 13.450 0.660 -21.666 1.00 96.44 108 PHE A N 1
ATOM 859 C CA . PHE A 1 108 ? 13.333 -0.656 -21.009 1.00 96.44 108 PHE A CA 1
ATOM 860 C C . PHE A 1 108 ? 12.655 -0.559 -19.637 1.00 96.44 108 PHE A C 1
ATOM 862 O O . PHE A 1 108 ? 11.958 -1.484 -19.220 1.00 96.44 108 PHE A O 1
ATOM 869 N N . GLY A 1 109 ? 12.888 0.550 -18.928 1.00 95.56 109 GLY A N 1
ATOM 870 C CA . GLY A 1 109 ? 12.239 0.850 -17.656 1.00 95.56 109 GLY A CA 1
ATOM 871 C C . GLY A 1 109 ? 10.772 1.225 -17.848 1.00 95.56 109 GLY A C 1
ATOM 872 O O . GLY A 1 109 ? 9.927 0.682 -17.146 1.00 95.56 109 GLY A O 1
ATOM 873 N N . GLU A 1 110 ? 10.473 2.079 -18.833 1.00 96.25 110 GLU A N 1
ATOM 874 C CA . GLU A 1 110 ? 9.099 2.466 -19.200 1.00 96.25 110 GLU A CA 1
ATOM 875 C C . GLU A 1 110 ? 8.234 1.244 -19.562 1.00 96.25 110 GLU A C 1
ATOM 877 O O . GLU A 1 110 ? 7.075 1.167 -19.165 1.00 96.25 110 GLU A O 1
ATOM 882 N N . LEU A 1 111 ? 8.808 0.255 -20.256 1.00 95.69 111 LEU A N 1
ATOM 883 C CA . LEU A 1 111 ? 8.125 -0.989 -20.635 1.00 95.69 111 LEU A CA 1
ATOM 884 C C . LEU A 1 111 ? 8.154 -2.077 -19.542 1.00 95.69 111 LEU A C 1
ATOM 886 O O . LEU A 1 111 ? 7.531 -3.123 -19.703 1.00 95.69 111 LEU A O 1
ATOM 890 N N . GLY A 1 112 ? 8.895 -1.874 -18.448 1.00 97.12 112 GLY A N 1
ATOM 891 C CA . GLY A 1 112 ? 9.000 -2.837 -17.344 1.00 97.12 112 GLY A CA 1
ATOM 892 C C . GLY A 1 112 ? 9.822 -4.098 -17.644 1.00 97.12 112 GLY A C 1
ATOM 893 O O . GLY A 1 112 ? 9.785 -5.046 -16.865 1.00 97.12 112 GLY A O 1
ATOM 894 N N . VAL A 1 113 ? 10.590 -4.125 -18.737 1.00 97.25 113 VAL A N 1
ATOM 895 C CA . VAL A 1 113 ? 11.353 -5.299 -19.217 1.00 97.25 113 VAL A CA 1
ATOM 896 C C . VAL A 1 113 ? 12.811 -5.334 -18.730 1.00 97.25 113 VAL A C 1
ATOM 898 O O . VAL A 1 113 ? 13.651 -6.050 -19.276 1.00 97.25 113 VAL A O 1
ATOM 901 N N . CYS A 1 114 ? 13.131 -4.564 -17.688 1.00 98.00 114 CYS A N 1
ATOM 902 C CA . CYS A 1 114 ? 14.439 -4.528 -17.033 1.00 98.00 114 CYS A CA 1
ATOM 903 C C . CYS A 1 114 ? 14.377 -5.205 -15.653 1.00 98.00 114 CYS A C 1
ATOM 905 O O . CYS A 1 114 ? 13.546 -4.856 -14.818 1.00 98.00 114 CYS A O 1
ATOM 907 N N . CYS A 1 115 ? 15.280 -6.152 -15.378 1.00 98.44 115 CYS A N 1
ATOM 908 C CA . CYS A 1 115 ? 15.338 -6.895 -14.117 1.00 98.44 115 CYS A CA 1
ATOM 909 C C . CYS A 1 115 ? 16.677 -6.700 -13.397 1.00 98.44 115 CYS A C 1
ATOM 911 O O . CYS A 1 115 ? 17.745 -6.953 -13.956 1.00 98.44 115 CYS A O 1
ATOM 913 N N . ARG A 1 116 ? 16.606 -6.328 -12.111 1.00 98.44 116 ARG A N 1
ATOM 914 C CA . ARG A 1 116 ? 17.758 -6.071 -11.221 1.00 98.44 116 ARG A CA 1
ATOM 915 C C . ARG A 1 116 ? 17.667 -6.835 -9.892 1.00 98.44 116 ARG A C 1
ATOM 917 O O . ARG A 1 116 ? 18.075 -6.339 -8.851 1.00 98.44 116 ARG A O 1
ATOM 924 N N . HIS A 1 117 ? 17.054 -8.017 -9.899 1.00 98.25 117 HIS A N 1
ATOM 925 C CA . HIS A 1 117 ? 16.743 -8.762 -8.670 1.00 98.25 117 HIS A CA 1
ATOM 926 C C . HIS A 1 117 ? 17.883 -9.649 -8.147 1.00 98.25 117 HIS A C 1
ATOM 928 O O . HIS A 1 117 ? 17.747 -10.206 -7.063 1.00 98.25 117 HIS A O 1
ATOM 934 N N . CYS A 1 118 ? 18.979 -9.793 -8.891 1.00 98.25 118 CYS A N 1
ATOM 935 C CA . CYS A 1 118 ? 20.155 -10.557 -8.482 1.00 98.25 118 CYS A CA 1
ATOM 936 C C . CYS A 1 118 ? 21.439 -9.931 -9.045 1.00 98.25 118 CYS A C 1
ATOM 938 O O . CYS A 1 118 ? 21.385 -9.028 -9.884 1.00 98.25 118 CYS A O 1
ATOM 940 N N . MET A 1 119 ? 22.586 -10.462 -8.620 1.00 98.44 119 MET A N 1
ATOM 941 C CA . MET A 1 119 ? 23.917 -9.950 -8.970 1.00 98.44 119 MET A CA 1
ATOM 942 C C . MET A 1 119 ? 24.398 -10.317 -10.382 1.00 98.44 119 MET A C 1
ATOM 944 O O . MET A 1 119 ? 25.428 -9.816 -10.811 1.00 98.44 119 MET A O 1
ATOM 948 N N . GLN A 1 120 ? 23.670 -11.168 -11.112 1.00 98.19 120 GLN A N 1
ATOM 949 C CA . GLN A 1 120 ? 23.958 -11.448 -12.527 1.00 98.19 120 GLN A CA 1
ATOM 950 C C . GLN A 1 120 ? 23.398 -10.358 -13.456 1.00 98.19 120 GLN A C 1
ATOM 952 O O . GLN A 1 120 ? 23.811 -10.259 -14.605 1.00 98.19 120 GLN A O 1
ATOM 957 N N . GLY A 1 121 ? 22.426 -9.566 -12.984 1.00 97.12 121 GLY A N 1
ATOM 958 C CA . GLY A 1 121 ? 21.835 -8.475 -13.758 1.00 97.12 121 GLY A CA 1
ATOM 959 C C . GLY A 1 121 ? 22.755 -7.248 -13.897 1.00 97.12 121 GLY A C 1
ATOM 960 O O . GLY A 1 121 ? 23.880 -7.257 -13.406 1.00 97.12 121 GLY A O 1
ATOM 961 N N . PRO A 1 122 ? 22.269 -6.152 -14.513 1.00 97.31 122 PRO A N 1
ATOM 962 C CA . PRO A 1 122 ? 20.907 -5.949 -15.013 1.00 97.31 122 PRO A CA 1
ATOM 963 C C . PRO A 1 122 ? 20.608 -6.773 -16.274 1.00 97.31 122 PRO A C 1
ATOM 965 O O . PRO A 1 122 ? 21.351 -6.735 -17.248 1.00 97.31 122 PRO A O 1
ATOM 968 N N . CYS A 1 123 ? 19.481 -7.486 -16.277 1.00 98.06 123 CYS A N 1
ATOM 969 C CA . CYS A 1 123 ? 18.939 -8.117 -17.485 1.00 98.06 123 CYS A CA 1
ATOM 970 C C . CYS A 1 123 ? 17.939 -7.170 -18.161 1.00 98.06 123 CYS A C 1
ATOM 972 O O . CYS A 1 123 ? 17.178 -6.495 -17.465 1.00 98.06 123 CYS A O 1
ATOM 974 N N . ARG A 1 124 ? 17.891 -7.167 -19.496 1.00 96.44 124 ARG A N 1
ATOM 975 C CA . ARG A 1 124 ? 16.878 -6.460 -20.293 1.00 96.44 124 ARG A CA 1
ATOM 976 C C . ARG A 1 124 ? 16.360 -7.372 -21.398 1.00 96.44 124 ARG A C 1
ATOM 978 O O . ARG A 1 124 ? 17.162 -8.112 -21.962 1.00 96.44 124 ARG A O 1
ATOM 985 N N . ILE A 1 125 ? 15.065 -7.300 -21.685 1.00 96.50 125 ILE A N 1
ATOM 986 C CA . ILE A 1 125 ? 14.464 -7.977 -22.840 1.00 96.50 125 ILE A CA 1
ATOM 987 C C . ILE A 1 125 ? 14.271 -6.959 -23.956 1.00 96.50 125 ILE A C 1
ATOM 989 O O . ILE A 1 125 ? 13.772 -5.860 -23.701 1.00 96.50 125 ILE A O 1
ATOM 993 N N . ASP A 1 126 ? 14.685 -7.309 -25.170 1.00 93.94 126 ASP A N 1
ATOM 994 C CA . ASP A 1 126 ? 14.414 -6.491 -26.347 1.00 93.94 126 ASP A CA 1
ATOM 995 C C . ASP A 1 126 ? 12.927 -6.613 -26.737 1.00 93.94 126 ASP A C 1
ATOM 997 O O . ASP A 1 126 ? 12.453 -7.723 -26.983 1.00 93.94 126 ASP A O 1
ATOM 1001 N N . PRO A 1 127 ? 12.161 -5.508 -26.784 1.00 87.12 127 PRO A N 1
ATOM 1002 C CA . PRO A 1 127 ? 10.728 -5.566 -27.066 1.00 87.12 127 PRO A CA 1
ATOM 1003 C C . PRO A 1 127 ? 10.400 -5.812 -28.549 1.00 87.12 127 PRO A C 1
ATOM 1005 O O . PRO A 1 127 ? 9.237 -6.045 -28.877 1.00 87.12 127 PRO A O 1
ATOM 1008 N N . PHE A 1 128 ? 11.387 -5.739 -29.446 1.00 88.00 128 PHE A N 1
ATOM 1009 C CA . PHE A 1 128 ? 11.224 -5.857 -30.896 1.00 88.00 128 PHE A CA 1
ATOM 1010 C C . PHE A 1 128 ? 11.780 -7.165 -31.474 1.00 88.00 128 PHE A C 1
ATOM 1012 O O . PHE A 1 128 ? 11.501 -7.468 -32.632 1.00 88.00 128 PHE A O 1
ATOM 1019 N N . GLY A 1 129 ? 12.487 -7.964 -30.669 1.00 82.69 129 GLY A N 1
ATOM 1020 C CA . GLY A 1 129 ? 12.923 -9.319 -31.026 1.00 82.69 129 GLY A CA 1
ATOM 1021 C C . GLY A 1 129 ? 14.297 -9.411 -31.692 1.00 82.69 129 GLY A C 1
ATOM 1022 O O . GLY A 1 129 ? 14.678 -10.489 -32.130 1.00 82.69 129 GLY A O 1
ATOM 1023 N N . GLU A 1 130 ? 15.051 -8.313 -31.740 1.00 87.69 130 GLU A N 1
ATOM 1024 C CA . GLU A 1 130 ? 16.407 -8.272 -32.318 1.00 87.69 130 GLU A CA 1
ATOM 1025 C C . GLU A 1 130 ? 17.504 -8.547 -31.269 1.00 87.69 130 GLU A C 1
ATOM 1027 O O . GLU A 1 130 ? 18.687 -8.666 -31.588 1.00 87.69 130 GLU A O 1
ATOM 1032 N N . GLY A 1 131 ? 17.121 -8.625 -29.993 1.00 90.25 131 GLY A N 1
ATOM 1033 C CA . GLY A 1 131 ? 18.028 -8.774 -28.860 1.00 90.25 131 GLY A CA 1
ATOM 1034 C C . GLY A 1 131 ? 17.636 -9.914 -27.917 1.00 90.25 131 GLY A C 1
ATOM 1035 O O . GLY A 1 131 ? 16.895 -10.817 -28.301 1.00 90.25 131 GLY A O 1
ATOM 1036 N N . PRO A 1 132 ? 18.138 -9.897 -26.667 1.00 91.25 132 PRO A N 1
ATOM 1037 C CA . PRO A 1 132 ? 17.845 -10.940 -25.690 1.00 91.25 132 PRO A CA 1
ATOM 1038 C C . PRO A 1 132 ? 16.337 -11.094 -25.458 1.00 91.25 132 PRO A C 1
ATOM 1040 O O . PRO A 1 132 ? 15.654 -10.111 -25.168 1.00 91.25 132 PRO A O 1
ATOM 1043 N N . ASP A 1 133 ? 15.839 -12.327 -25.532 1.00 95.06 133 ASP A N 1
ATOM 1044 C CA . ASP A 1 133 ? 14.432 -12.692 -25.316 1.00 95.06 133 ASP A CA 1
ATOM 1045 C C . ASP A 1 133 ? 14.160 -13.205 -23.885 1.00 95.06 133 ASP A C 1
ATOM 1047 O O . ASP A 1 133 ? 13.009 -13.327 -23.451 1.00 95.06 133 ASP A O 1
ATOM 1051 N N . ARG A 1 134 ? 15.228 -13.473 -23.117 1.00 97.56 134 ARG A N 1
ATOM 1052 C CA . ARG A 1 134 ? 15.198 -13.927 -21.719 1.00 97.56 134 ARG A CA 1
ATOM 1053 C C . ARG A 1 134 ? 16.291 -13.272 -20.878 1.00 97.56 134 ARG A C 1
ATOM 1055 O O . ARG A 1 134 ? 17.332 -12.850 -21.374 1.00 97.56 134 ARG A O 1
ATOM 1062 N N . GLY A 1 135 ? 16.065 -13.214 -19.565 1.00 97.88 135 GLY A N 1
ATOM 1063 C CA . GLY A 1 135 ? 17.122 -12.910 -18.601 1.00 97.88 135 GLY A CA 1
ATOM 1064 C C . GLY A 1 135 ? 18.130 -14.058 -18.486 1.00 97.88 135 GLY A C 1
ATOM 1065 O O . GLY A 1 135 ? 17.834 -15.180 -18.884 1.00 97.88 135 GLY A O 1
ATOM 1066 N N . ILE A 1 136 ? 19.289 -13.805 -17.867 1.00 98.50 136 ILE A N 1
ATOM 1067 C CA . ILE A 1 136 ? 20.375 -14.800 -17.710 1.00 98.50 136 ILE A CA 1
ATOM 1068 C C . ILE A 1 136 ? 19.886 -16.099 -17.049 1.00 98.50 136 ILE A C 1
ATOM 1070 O O . ILE A 1 136 ? 20.302 -17.186 -17.430 1.00 98.50 136 ILE A O 1
ATOM 1074 N N . CYS A 1 137 ? 18.956 -16.004 -16.096 1.00 98.12 137 CYS A N 1
ATOM 1075 C CA . CYS A 1 137 ? 18.361 -17.167 -15.433 1.00 98.12 137 CYS A CA 1
ATOM 1076 C C . CYS A 1 137 ? 17.208 -17.835 -16.211 1.00 98.12 137 CYS A C 1
ATOM 1078 O O . CYS A 1 137 ? 16.548 -18.719 -15.674 1.00 98.12 137 CYS A O 1
ATOM 1080 N N . GLY A 1 138 ? 16.904 -17.387 -17.433 1.00 98.19 138 GLY A N 1
ATOM 1081 C CA . GLY A 1 138 ? 15.810 -17.893 -18.271 1.00 98.19 138 GLY A CA 1
ATOM 1082 C C . GLY A 1 138 ? 14.456 -17.193 -18.091 1.00 98.19 138 GLY A C 1
ATOM 1083 O O . GLY A 1 138 ? 13.498 -17.534 -18.792 1.00 98.19 138 GLY A O 1
ATOM 1084 N N . ALA A 1 139 ? 14.356 -16.205 -17.191 1.00 98.25 139 ALA A N 1
ATOM 1085 C CA . ALA A 1 139 ? 13.117 -15.460 -16.952 1.00 98.25 139 ALA A CA 1
ATOM 1086 C C . ALA A 1 139 ? 12.636 -14.720 -18.213 1.00 98.25 139 ALA A C 1
ATOM 1088 O O . ALA A 1 139 ? 13.402 -13.974 -18.822 1.00 98.25 139 ALA A O 1
ATOM 1089 N N . THR A 1 140 ? 11.360 -14.898 -18.564 1.00 97.31 140 THR A N 1
ATOM 1090 C CA . THR A 1 140 ? 10.707 -14.239 -19.709 1.00 97.31 140 THR A CA 1
ATOM 1091 C C . THR A 1 140 ? 10.357 -12.780 -19.413 1.00 97.31 140 THR A C 1
ATOM 1093 O O . THR A 1 140 ? 10.354 -12.359 -18.250 1.00 97.31 140 THR A O 1
ATOM 1096 N N . ALA A 1 141 ? 9.995 -12.026 -20.458 1.00 96.81 141 ALA A N 1
ATOM 1097 C CA . ALA A 1 141 ? 9.440 -10.677 -20.333 1.00 96.81 141 ALA A CA 1
ATOM 1098 C C . ALA A 1 141 ? 8.277 -10.620 -19.328 1.00 96.81 141 ALA A C 1
ATOM 1100 O O . ALA A 1 141 ? 8.348 -9.845 -18.377 1.00 96.81 141 ALA A O 1
ATOM 1101 N N . ASP A 1 142 ? 7.281 -11.504 -19.458 1.00 97.38 142 ASP A N 1
ATOM 1102 C CA . ASP A 1 142 ? 6.108 -11.540 -18.569 1.00 97.38 142 ASP A CA 1
ATOM 1103 C C . ASP A 1 142 ? 6.503 -11.723 -17.103 1.00 97.38 142 ASP A C 1
ATOM 1105 O O . ASP A 1 142 ? 6.004 -11.036 -16.216 1.00 97.38 142 ASP A O 1
ATOM 1109 N N . THR A 1 143 ? 7.467 -12.608 -16.838 1.00 98.19 143 THR A N 1
ATOM 1110 C CA . THR A 1 143 ? 7.966 -12.849 -15.479 1.00 98.19 143 THR A CA 1
ATOM 1111 C C . THR A 1 143 ? 8.740 -11.643 -14.942 1.00 98.19 143 THR A C 1
ATOM 1113 O O . THR A 1 143 ? 8.710 -11.356 -13.745 1.00 98.19 143 THR A O 1
ATOM 1116 N N . ILE A 1 144 ? 9.486 -10.928 -15.785 1.00 98.44 144 ILE A N 1
ATOM 1117 C CA . ILE A 1 144 ? 10.184 -9.700 -15.384 1.00 98.44 144 ILE A CA 1
ATOM 1118 C C . ILE A 1 144 ? 9.168 -8.602 -15.042 1.00 98.44 144 ILE A C 1
ATOM 1120 O O . ILE A 1 144 ? 9.242 -8.052 -13.940 1.00 98.44 144 ILE A O 1
ATOM 1124 N N . VAL A 1 145 ? 8.188 -8.368 -15.918 1.00 98.25 145 VAL A N 1
ATOM 1125 C CA . VAL A 1 145 ? 7.131 -7.364 -15.732 1.00 98.25 145 VAL A CA 1
ATOM 1126 C C . VAL A 1 145 ? 6.297 -7.674 -14.489 1.00 98.25 145 VAL A C 1
ATOM 1128 O O . VAL A 1 145 ? 6.154 -6.814 -13.619 1.00 98.25 145 VAL A O 1
ATOM 1131 N N . ALA A 1 146 ? 5.818 -8.914 -14.340 1.00 98.56 146 ALA A N 1
ATOM 1132 C CA . ALA A 1 146 ? 5.011 -9.331 -13.194 1.00 98.56 146 ALA A CA 1
ATOM 1133 C C . ALA A 1 146 ? 5.761 -9.154 -11.866 1.00 98.56 146 ALA A C 1
ATOM 1135 O O . ALA A 1 146 ? 5.192 -8.643 -10.905 1.00 98.56 146 ALA A O 1
ATOM 1136 N N . ARG A 1 147 ? 7.057 -9.500 -11.801 1.00 98.44 147 ARG A N 1
ATOM 1137 C CA . ARG A 1 147 ? 7.865 -9.289 -10.585 1.00 98.44 147 ARG A CA 1
ATOM 1138 C C . ARG A 1 147 ? 8.073 -7.808 -10.274 1.00 98.44 147 ARG A C 1
ATOM 1140 O O . ARG A 1 147 ? 8.070 -7.441 -9.101 1.00 98.44 147 ARG A O 1
ATOM 1147 N N . GLY A 1 148 ? 8.283 -6.976 -11.296 1.00 98.31 148 GLY A N 1
ATOM 1148 C CA . GLY A 1 148 ? 8.407 -5.527 -11.132 1.00 98.31 148 GLY A CA 1
ATOM 1149 C C . GLY A 1 148 ? 7.126 -4.920 -10.561 1.00 98.31 148 GLY A C 1
ATOM 1150 O O . GLY A 1 148 ? 7.167 -4.240 -9.535 1.00 98.31 148 GLY A O 1
ATOM 1151 N N . LEU A 1 149 ? 5.982 -5.258 -11.165 1.00 98.44 149 LEU A N 1
ATOM 1152 C CA . LEU A 1 149 ? 4.665 -4.825 -10.705 1.00 98.44 149 LEU A CA 1
ATOM 1153 C C . LEU A 1 149 ? 4.364 -5.324 -9.285 1.00 98.44 149 LEU A C 1
ATOM 1155 O O . LEU A 1 149 ? 3.986 -4.532 -8.426 1.00 98.44 149 LEU A O 1
ATOM 1159 N N . ALA A 1 150 ? 4.588 -6.611 -9.008 1.00 98.50 150 ALA A N 1
ATOM 1160 C CA . ALA A 1 150 ? 4.342 -7.197 -7.692 1.00 98.50 150 ALA A CA 1
ATOM 1161 C C . ALA A 1 150 ? 5.179 -6.527 -6.591 1.00 98.50 150 ALA A C 1
ATOM 1163 O O . ALA A 1 150 ? 4.665 -6.272 -5.505 1.00 98.50 150 ALA A O 1
ATOM 1164 N N . ARG A 1 151 ? 6.446 -6.175 -6.862 1.00 98.50 151 ARG A N 1
ATOM 1165 C CA . ARG A 1 151 ? 7.276 -5.423 -5.905 1.00 98.50 151 ARG A CA 1
ATOM 1166 C C . ARG A 1 151 ? 6.774 -3.996 -5.682 1.00 98.50 151 ARG A C 1
ATOM 1168 O O . ARG A 1 151 ? 6.832 -3.527 -4.550 1.00 98.50 151 ARG A O 1
ATOM 1175 N N . ALA A 1 152 ? 6.271 -3.320 -6.716 1.00 98.19 152 ALA A N 1
ATOM 1176 C CA . ALA A 1 152 ? 5.663 -1.996 -6.565 1.00 98.19 152 ALA A CA 1
ATOM 1177 C C . ALA A 1 152 ? 4.383 -2.057 -5.712 1.00 98.19 152 ALA A C 1
ATOM 1179 O O . ALA A 1 152 ? 4.221 -1.253 -4.794 1.00 98.19 152 ALA A O 1
ATOM 1180 N N . ILE A 1 153 ? 3.527 -3.058 -5.955 1.00 98.62 153 ILE A N 1
ATOM 1181 C CA . ILE A 1 153 ? 2.336 -3.332 -5.137 1.00 98.62 153 ILE A CA 1
ATOM 1182 C C . ILE A 1 153 ? 2.750 -3.608 -3.691 1.00 98.62 153 ILE A C 1
ATOM 1184 O O . ILE A 1 153 ? 2.254 -2.946 -2.787 1.00 98.62 153 ILE A O 1
ATOM 1188 N N . ALA A 1 154 ? 3.707 -4.512 -3.464 1.00 98.44 154 ALA A N 1
ATOM 1189 C CA . ALA A 1 154 ? 4.198 -4.827 -2.125 1.00 98.44 154 ALA A CA 1
ATOM 1190 C C . ALA A 1 154 ? 4.785 -3.597 -1.412 1.00 98.44 154 ALA A C 1
ATOM 1192 O O . ALA A 1 154 ? 4.538 -3.412 -0.224 1.00 98.44 154 ALA A O 1
ATOM 1193 N N . GLY A 1 155 ? 5.504 -2.726 -2.130 1.00 98.56 155 GLY A N 1
ATOM 1194 C CA . GLY A 1 155 ? 6.010 -1.459 -1.597 1.00 98.56 155 GLY A CA 1
ATOM 1195 C C . GLY A 1 155 ? 4.889 -0.531 -1.119 1.00 98.56 155 GLY A C 1
ATOM 1196 O O . GLY A 1 155 ? 4.939 -0.043 0.009 1.00 98.56 155 GLY A O 1
ATOM 1197 N N . GLY A 1 156 ? 3.843 -0.343 -1.929 1.00 98.25 156 GLY A N 1
ATOM 1198 C CA . GLY A 1 156 ? 2.671 0.450 -1.541 1.00 98.25 156 GLY A CA 1
ATOM 1199 C C . GLY A 1 156 ? 1.877 -0.179 -0.391 1.00 98.25 156 GLY A C 1
ATOM 1200 O O . GLY A 1 156 ? 1.501 0.508 0.561 1.00 98.25 156 GLY A O 1
ATOM 1201 N N . THR A 1 157 ? 1.672 -1.498 -0.434 1.00 97.50 157 THR A N 1
ATOM 1202 C CA . THR A 1 157 ? 1.027 -2.260 0.643 1.00 97.50 157 THR A CA 1
ATOM 1203 C C . THR A 1 157 ? 1.798 -2.125 1.949 1.00 97.50 157 THR A C 1
ATOM 1205 O O . THR A 1 157 ? 1.176 -1.900 2.985 1.00 97.50 157 THR A O 1
ATOM 1208 N N . ALA A 1 158 ? 3.132 -2.180 1.924 1.00 98.12 158 ALA A N 1
ATOM 1209 C CA . ALA A 1 158 ? 3.963 -1.985 3.108 1.00 98.12 158 ALA A CA 1
ATOM 1210 C C . ALA A 1 158 ? 3.793 -0.577 3.706 1.00 98.12 158 ALA A C 1
ATOM 1212 O O . ALA A 1 158 ? 3.689 -0.449 4.924 1.00 98.12 158 ALA A O 1
ATOM 1213 N N . SER A 1 159 ? 3.687 0.473 2.879 1.00 98.25 159 SER A N 1
ATOM 1214 C CA . SER A 1 159 ? 3.421 1.837 3.362 1.00 98.25 159 SER A CA 1
ATOM 1215 C C . SER A 1 159 ? 2.062 1.961 4.062 1.00 98.25 159 SER A C 1
ATOM 1217 O O . SER A 1 159 ? 1.988 2.496 5.169 1.00 98.25 159 SER A O 1
ATOM 1219 N N . HIS A 1 160 ? 0.987 1.436 3.463 1.00 98.19 160 HIS A N 1
ATOM 1220 C CA . HIS A 1 160 ? -0.343 1.465 4.085 1.00 98.19 160 HIS A CA 1
ATOM 1221 C C . HIS A 1 160 ? -0.431 0.570 5.327 1.00 98.19 160 HIS A C 1
ATOM 1223 O O . HIS A 1 160 ? -1.031 0.962 6.326 1.00 98.19 160 HIS A O 1
ATOM 1229 N N . SER A 1 161 ? 0.218 -0.593 5.292 1.00 97.00 161 SER A N 1
ATOM 1230 C CA . SER A 1 161 ? 0.299 -1.516 6.427 1.00 97.00 161 SER A CA 1
ATOM 1231 C C . SER A 1 161 ? 1.040 -0.877 7.600 1.00 97.00 161 SER A C 1
ATOM 1233 O O . SER A 1 161 ? 0.542 -0.899 8.721 1.00 97.00 161 SER A O 1
ATOM 1235 N N . GLY A 1 162 ? 2.181 -0.226 7.345 1.00 98.12 162 GLY A N 1
ATOM 1236 C CA . GLY A 1 162 ? 2.936 0.505 8.363 1.00 98.12 162 GLY A CA 1
ATOM 1237 C C . GLY A 1 162 ? 2.144 1.662 8.977 1.00 98.12 162 GLY A C 1
ATOM 1238 O O . GLY A 1 162 ? 2.168 1.843 10.193 1.00 98.12 162 GLY A O 1
ATOM 1239 N N . HIS A 1 163 ? 1.382 2.405 8.167 1.00 98.56 163 HIS A N 1
ATOM 1240 C CA . HIS A 1 163 ? 0.472 3.443 8.662 1.00 98.56 163 HIS A CA 1
ATOM 1241 C C . HIS A 1 163 ? -0.597 2.848 9.595 1.00 98.56 163 HIS A C 1
ATOM 1243 O O . HIS A 1 163 ? -0.747 3.303 10.730 1.00 98.56 163 HIS A O 1
ATOM 1249 N N . ALA A 1 164 ? -1.308 1.807 9.159 1.00 97.75 164 ALA A N 1
ATOM 1250 C CA . ALA A 1 164 ? -2.338 1.164 9.973 1.00 97.75 164 ALA A CA 1
ATOM 1251 C C . ALA A 1 164 ? -1.768 0.579 11.278 1.00 97.75 164 ALA A C 1
ATOM 1253 O O . ALA A 1 164 ? -2.347 0.783 12.346 1.00 97.75 164 ALA A O 1
ATOM 1254 N N . LEU A 1 165 ? -0.604 -0.075 11.209 1.00 97.81 165 LEU A N 1
ATOM 1255 C CA . LEU A 1 165 ? 0.085 -0.646 12.365 1.00 97.81 165 LEU A CA 1
ATOM 1256 C C . LEU A 1 165 ? 0.500 0.438 13.371 1.00 97.81 165 LEU A C 1
ATOM 1258 O O . LEU A 1 165 ? 0.304 0.273 14.575 1.00 97.81 165 LEU A O 1
ATOM 1262 N N . HIS A 1 166 ? 1.007 1.577 12.888 1.00 98.38 166 HIS A N 1
ATOM 1263 C CA . HIS A 1 166 ? 1.330 2.723 13.737 1.00 98.38 166 HIS A CA 1
ATOM 1264 C C . HIS A 1 166 ? 0.093 3.222 14.498 1.00 98.38 166 HIS A C 1
ATOM 1266 O O . HIS A 1 166 ? 0.149 3.359 15.722 1.00 98.38 166 HIS A O 1
ATOM 1272 N N . ILE A 1 167 ? -1.037 3.422 13.809 1.00 98.06 167 ILE A N 1
ATOM 1273 C CA . ILE A 1 167 ? -2.290 3.850 14.450 1.00 98.06 167 ILE A CA 1
ATOM 1274 C C . ILE A 1 167 ? -2.773 2.808 15.460 1.00 98.06 167 ILE A C 1
ATOM 1276 O O . ILE A 1 167 ? -3.146 3.179 16.569 1.00 98.06 167 ILE A O 1
ATOM 1280 N N . ALA A 1 168 ? -2.747 1.518 15.120 1.00 97.94 168 ALA A N 1
ATOM 1281 C CA . ALA A 1 168 ? -3.174 0.457 16.029 1.00 97.94 168 ALA A CA 1
ATOM 1282 C C . ALA A 1 168 ? -2.320 0.423 17.311 1.00 97.94 168 ALA A C 1
ATOM 1284 O O . ALA A 1 168 ? -2.857 0.303 18.413 1.00 97.94 168 ALA A O 1
ATOM 1285 N N . HIS A 1 169 ? -1.001 0.611 17.203 1.00 98.25 169 HIS A N 1
ATOM 1286 C CA . HIS A 1 169 ? -0.132 0.723 18.375 1.00 98.25 169 HIS A CA 1
ATOM 1287 C C . HIS A 1 169 ? -0.422 1.968 19.214 1.00 98.25 169 HIS A C 1
ATOM 1289 O O . HIS A 1 169 ? -0.525 1.846 20.435 1.00 98.25 169 HIS A O 1
ATOM 1295 N N . VAL A 1 170 ? -0.575 3.144 18.593 1.00 98.19 170 VAL A N 1
ATOM 1296 C CA . VAL A 1 170 ? -0.946 4.375 19.316 1.00 98.19 170 VAL A CA 1
ATOM 1297 C C . VAL A 1 170 ? -2.279 4.180 20.023 1.00 98.19 170 VAL A C 1
ATOM 1299 O O . VAL A 1 170 ? -2.379 4.456 21.212 1.00 98.19 170 VAL A O 1
ATOM 1302 N N . PHE A 1 171 ? -3.268 3.616 19.333 1.00 98.19 171 PHE A N 1
ATOM 1303 C CA . PHE A 1 171 ? -4.585 3.368 19.896 1.00 98.19 171 PHE A CA 1
ATOM 1304 C C . PHE A 1 171 ? -4.519 2.435 21.109 1.00 98.19 171 PHE A C 1
ATOM 1306 O O . PHE A 1 171 ? -5.081 2.749 22.155 1.00 98.19 171 PHE A O 1
ATOM 1313 N N . LYS A 1 172 ? -3.752 1.342 21.028 1.00 98.25 172 LYS A N 1
ATOM 1314 C CA . LYS A 1 172 ? -3.524 0.452 22.173 1.00 98.25 172 LYS A CA 1
ATOM 1315 C C . LYS A 1 172 ? -2.872 1.187 23.347 1.00 98.25 172 LYS A C 1
ATOM 1317 O O . LYS A 1 172 ? -3.355 1.068 24.469 1.00 98.25 172 LYS A O 1
ATOM 1322 N N . LYS A 1 173 ? -1.831 1.986 23.098 1.00 98.19 173 LYS A N 1
ATOM 1323 C CA . LYS A 1 173 ? -1.170 2.805 24.130 1.00 98.19 173 LYS A CA 1
ATOM 1324 C C . LYS A 1 173 ? -2.117 3.824 24.766 1.00 98.19 173 LYS A C 1
ATOM 1326 O O . LYS A 1 173 ? -2.088 4.006 25.980 1.00 98.19 173 LYS A O 1
ATOM 1331 N N . THR A 1 174 ? -3.010 4.429 23.982 1.00 97.62 174 THR A N 1
ATOM 1332 C CA . THR A 1 174 ? -4.059 5.327 24.489 1.00 97.62 174 THR A CA 1
ATOM 1333 C C . THR A 1 174 ? -4.973 4.612 25.477 1.00 97.62 174 THR A C 1
ATOM 1335 O O . THR A 1 174 ? -5.229 5.127 26.561 1.00 97.62 174 THR A O 1
ATOM 1338 N N . LEU A 1 175 ? -5.414 3.392 25.156 1.00 96.94 175 LEU A N 1
ATOM 1339 C CA . LEU A 1 175 ? -6.258 2.592 26.051 1.00 96.94 175 LEU A CA 1
ATOM 1340 C C . LEU A 1 175 ? -5.526 2.176 27.338 1.00 96.94 175 LEU A C 1
ATOM 1342 O O . LEU A 1 175 ? -6.159 2.013 28.383 1.00 96.94 175 LEU A O 1
ATOM 1346 N N . LEU A 1 176 ? -4.201 2.037 27.287 1.00 96.44 176 LEU A N 1
ATOM 1347 C CA . LEU A 1 176 ? -3.355 1.763 28.453 1.00 96.44 176 LEU A CA 1
ATOM 1348 C C . LEU A 1 176 ? -3.003 3.022 29.267 1.00 96.44 176 LEU A C 1
ATOM 1350 O O . LEU A 1 176 ? -2.420 2.903 30.339 1.00 96.44 176 LEU A O 1
ATOM 1354 N N . GLY A 1 177 ? -3.395 4.216 28.808 1.00 96.19 177 GLY A N 1
ATOM 1355 C CA . GLY A 1 177 ? -3.093 5.484 29.480 1.00 96.19 177 GLY A CA 1
ATOM 1356 C C . GLY A 1 177 ? -1.674 6.007 29.232 1.00 96.19 177 GLY A C 1
ATOM 1357 O O . GLY A 1 177 ? -1.233 6.919 29.921 1.00 96.19 177 GLY A O 1
ATOM 1358 N N . GLU A 1 178 ? -0.957 5.461 28.247 1.00 97.44 178 GLU A N 1
ATOM 1359 C CA . GLU A 1 178 ? 0.438 5.817 27.939 1.00 97.44 178 GLU A CA 1
ATOM 1360 C C . GLU A 1 178 ? 0.567 7.023 26.990 1.00 97.44 178 GLU A C 1
ATOM 1362 O O . GLU A 1 178 ? 1.663 7.539 26.783 1.00 97.44 178 GLU A O 1
ATOM 1367 N N . THR A 1 179 ? -0.534 7.475 26.380 1.00 95.56 179 THR A N 1
ATOM 1368 C CA . THR A 1 179 ? -0.548 8.614 25.444 1.00 95.56 179 THR A CA 1
ATOM 1369 C C . THR A 1 179 ? -1.687 9.584 25.796 1.00 95.56 179 THR A C 1
ATOM 1371 O O . THR A 1 179 ? -2.800 9.407 25.292 1.00 95.56 179 THR A O 1
ATOM 1374 N N . PRO A 1 180 ? -1.446 10.592 26.656 1.00 93.38 180 PRO A N 1
ATOM 1375 C CA . PRO A 1 180 ? -2.503 11.431 27.237 1.00 93.38 180 PRO A CA 1
ATOM 1376 C C . PRO A 1 180 ? -3.177 12.385 26.239 1.00 93.38 180 PRO A C 1
ATOM 1378 O O . PRO A 1 180 ? -4.295 12.828 26.479 1.00 93.38 180 PRO A O 1
ATOM 1381 N N . ASP A 1 181 ? -2.534 12.677 25.107 1.00 97.31 181 ASP A N 1
ATOM 1382 C CA . ASP A 1 181 ? -3.067 13.591 24.086 1.00 97.31 181 ASP A CA 1
ATOM 1383 C C . ASP A 1 181 ? -4.167 12.963 23.210 1.00 97.31 181 ASP A C 1
ATOM 1385 O O . ASP A 1 181 ? -4.813 13.646 22.408 1.00 97.31 181 ASP A O 1
ATOM 1389 N N . TYR A 1 182 ? -4.383 11.653 23.342 1.00 97.38 182 TYR A N 1
ATOM 1390 C CA . TYR A 1 182 ? -5.352 10.897 22.561 1.00 97.38 182 TYR A CA 1
ATOM 1391 C C . TYR A 1 182 ? -6.496 10.401 23.444 1.00 97.38 182 TYR A C 1
ATOM 1393 O O . TYR A 1 182 ? -6.317 10.044 24.604 1.00 97.38 182 TYR A O 1
ATOM 1401 N N . ALA A 1 183 ? -7.689 10.347 22.860 1.00 96.12 183 ALA A N 1
ATOM 1402 C CA . ALA A 1 183 ? -8.885 9.799 23.482 1.00 96.12 183 ALA A CA 1
ATOM 1403 C C . ALA A 1 183 ? -9.8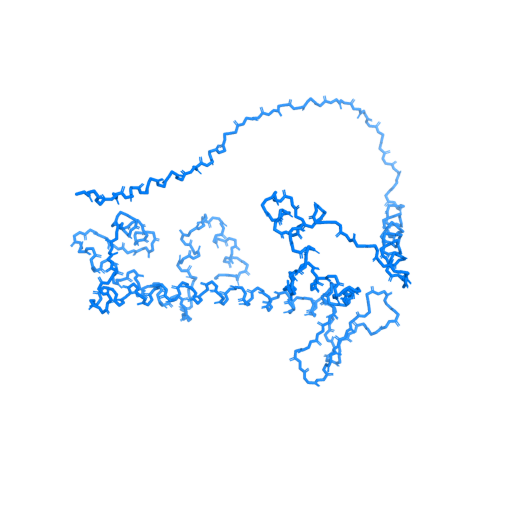16 9.239 22.402 1.00 96.12 183 ALA A C 1
ATOM 1405 O O . ALA A 1 183 ? -9.717 9.606 21.225 1.00 96.12 183 ALA A O 1
ATOM 1406 N N . ILE A 1 184 ? -10.748 8.374 22.801 1.00 97.44 184 ILE A N 1
ATOM 1407 C CA . ILE A 1 184 ? -11.830 7.933 21.919 1.00 97.44 184 ILE A CA 1
ATOM 1408 C C . ILE A 1 184 ? -12.757 9.130 21.693 1.00 97.44 184 ILE A C 1
ATOM 1410 O O . ILE A 1 184 ? -13.417 9.590 22.617 1.00 97.44 184 ILE A O 1
ATOM 1414 N N . LYS A 1 185 ? -12.778 9.650 20.462 1.00 97.81 185 LYS A N 1
ATOM 1415 C CA . LYS A 1 185 ? -13.634 10.787 20.075 1.00 97.81 185 LYS A CA 1
ATOM 1416 C C . LYS A 1 185 ? -14.962 10.366 19.448 1.00 97.81 185 LYS A C 1
ATOM 1418 O O . LYS A 1 185 ? -15.874 11.180 19.378 1.00 97.81 185 LYS A O 1
ATOM 1423 N N . ASP A 1 186 ? -15.055 9.125 18.975 1.00 98.25 186 ASP A N 1
ATOM 1424 C CA . ASP A 1 186 ? -16.231 8.600 18.279 1.00 98.25 186 ASP A CA 1
ATOM 1425 C C . ASP A 1 186 ? -16.518 7.157 18.720 1.00 98.25 186 ASP A C 1
ATOM 1427 O O . ASP A 1 186 ? -15.996 6.180 18.173 1.00 98.25 186 ASP A O 1
ATOM 1431 N N . GLU A 1 187 ? -17.341 7.029 19.760 1.00 97.81 187 GLU A N 1
ATOM 1432 C CA . GLU A 1 187 ? -17.757 5.734 20.301 1.00 97.81 187 GLU A CA 1
ATOM 1433 C C . GLU A 1 187 ? -18.720 4.986 19.372 1.00 97.81 187 GLU A C 1
ATOM 1435 O O . GLU A 1 187 ? -18.699 3.754 19.319 1.00 97.81 187 GLU A O 1
ATOM 1440 N N . ALA A 1 188 ? -19.555 5.708 18.619 1.00 98.06 188 ALA A N 1
ATOM 1441 C CA . ALA A 1 188 ? -20.504 5.102 17.691 1.00 98.06 188 ALA A CA 1
ATOM 1442 C C . ALA A 1 188 ? -19.760 4.384 16.558 1.00 98.06 188 ALA A C 1
ATOM 1444 O O . ALA A 1 188 ? -20.077 3.236 16.220 1.00 98.06 188 ALA A O 1
ATOM 1445 N N . LYS A 1 189 ? -18.710 5.014 16.017 1.00 98.44 189 LYS A N 1
ATOM 1446 C CA . LYS A 1 189 ? -17.842 4.394 15.017 1.00 98.44 189 LYS A CA 1
ATOM 1447 C C . LYS A 1 189 ? -17.082 3.203 15.584 1.00 98.44 189 LYS A C 1
ATOM 1449 O O . LYS A 1 189 ? -17.022 2.176 14.910 1.00 98.44 189 LYS A O 1
ATOM 1454 N N . LEU A 1 190 ? -16.546 3.318 16.802 1.00 98.38 190 LEU A N 1
ATOM 1455 C CA . LEU A 1 190 ? -15.871 2.213 17.487 1.00 98.38 190 LEU A CA 1
ATOM 1456 C C . LEU A 1 190 ? -16.783 0.981 17.574 1.00 98.38 190 LEU A C 1
ATOM 1458 O O . LEU A 1 190 ? -16.403 -0.088 17.100 1.00 98.38 190 LEU A O 1
ATOM 1462 N N . LYS A 1 191 ? -17.998 1.144 18.113 1.00 98.19 191 LYS A N 1
ATOM 1463 C CA . LYS A 1 191 ? -18.978 0.056 18.258 1.00 98.19 191 LYS A CA 1
ATOM 1464 C C . LYS A 1 191 ? -19.386 -0.529 16.905 1.00 98.19 191 LYS A C 1
ATOM 1466 O O . LYS A 1 191 ? -19.412 -1.743 16.751 1.00 98.19 191 LYS A O 1
ATOM 1471 N N . THR A 1 192 ? -19.612 0.317 15.896 1.00 98.31 192 THR A N 1
ATOM 1472 C CA . THR A 1 192 ? -19.945 -0.135 14.531 1.00 98.31 192 THR A CA 1
ATOM 1473 C C . THR A 1 192 ? -18.839 -1.008 13.932 1.00 98.31 192 THR A C 1
ATOM 1475 O O . THR A 1 192 ? -19.112 -2.034 13.311 1.00 98.31 192 THR A O 1
ATOM 1478 N N . VAL A 1 193 ? -17.574 -0.610 14.101 1.00 98.25 193 VAL A N 1
ATOM 1479 C CA . VAL A 1 193 ? -16.429 -1.381 13.598 1.00 98.25 193 VAL A CA 1
ATOM 1480 C C . VAL A 1 193 ? -16.238 -2.667 14.402 1.00 98.25 193 VAL A C 1
ATOM 1482 O O . VAL A 1 193 ? -15.955 -3.697 13.801 1.00 98.25 193 VAL A O 1
ATOM 1485 N N . ALA A 1 194 ? -16.432 -2.625 15.722 1.00 98.25 194 ALA A N 1
ATOM 1486 C CA . ALA A 1 194 ? -16.377 -3.803 16.581 1.00 98.25 194 ALA A CA 1
ATOM 1487 C C . ALA A 1 194 ? -17.389 -4.871 16.137 1.00 98.25 194 ALA A C 1
ATOM 1489 O O . ALA A 1 194 ? -16.980 -5.988 15.826 1.00 98.25 194 ALA A O 1
ATOM 1490 N N . VAL A 1 195 ? -18.663 -4.497 15.975 1.00 98.19 195 VAL A N 1
ATOM 1491 C CA . VAL A 1 195 ? -19.722 -5.407 15.499 1.00 98.19 195 VAL A CA 1
ATOM 1492 C C . VAL A 1 195 ? -19.379 -5.987 14.128 1.00 98.19 195 VAL A C 1
ATOM 1494 O O . VAL A 1 195 ? -19.459 -7.196 13.930 1.00 98.19 195 VAL A O 1
ATOM 1497 N N . ARG A 1 196 ? -18.917 -5.156 13.183 1.00 97.19 196 ARG A N 1
ATOM 1498 C CA . ARG A 1 196 ? -18.493 -5.631 11.854 1.00 97.19 196 ARG A CA 1
ATOM 1499 C C . ARG A 1 196 ? -17.360 -6.662 11.934 1.00 97.19 196 ARG A C 1
ATOM 1501 O O . ARG A 1 196 ? -17.305 -7.569 11.114 1.00 97.19 196 ARG A O 1
ATOM 1508 N N . CYS A 1 197 ? -16.461 -6.521 12.905 1.00 96.19 197 CYS A N 1
ATOM 1509 C CA . CYS A 1 197 ? -15.357 -7.447 13.141 1.00 96.19 197 CYS A CA 1
ATOM 1510 C C . CYS A 1 197 ? -15.745 -8.660 14.014 1.00 96.19 197 CYS A C 1
ATOM 1512 O O . CYS A 1 197 ? -14.850 -9.403 14.423 1.00 96.19 197 CYS A O 1
ATOM 1514 N N . GLY A 1 198 ? -17.038 -8.862 14.298 1.00 95.88 198 GLY A N 1
ATOM 1515 C CA . GLY A 1 198 ? -17.545 -9.987 15.088 1.00 95.88 198 GLY A CA 1
ATOM 1516 C C . GLY A 1 198 ? -17.286 -9.862 16.590 1.00 95.88 198 GLY A C 1
ATOM 1517 O O . GLY A 1 198 ? -17.122 -10.876 17.257 1.00 95.88 198 GLY A O 1
ATOM 1518 N N . ILE A 1 199 ? -17.178 -8.636 17.109 1.00 97.81 199 ILE A N 1
ATOM 1519 C CA . ILE A 1 199 ? -16.973 -8.368 18.537 1.00 97.81 199 ILE A CA 1
ATOM 1520 C C . ILE A 1 199 ? -18.311 -7.983 19.166 1.00 97.81 199 ILE A C 1
ATOM 1522 O O . ILE A 1 199 ? -18.931 -7.000 18.754 1.00 97.81 199 ILE A O 1
ATOM 1526 N N . GLU A 1 200 ? -18.710 -8.726 20.197 1.00 97.06 200 GLU A N 1
ATOM 1527 C CA . GLU A 1 200 ? -19.898 -8.437 21.004 1.00 97.06 200 GLU A CA 1
ATOM 1528 C C . GLU A 1 200 ? -19.736 -7.122 21.774 1.00 97.06 200 GLU A C 1
ATOM 1530 O O . GLU A 1 200 ? -18.668 -6.849 22.332 1.00 97.06 200 GLU A O 1
ATOM 1535 N N . ILE A 1 201 ? -20.792 -6.305 21.822 1.00 97.62 201 ILE A N 1
ATOM 1536 C CA . ILE A 1 201 ? -20.759 -4.963 22.437 1.00 97.62 201 ILE A CA 1
ATOM 1537 C C . ILE A 1 201 ? -21.765 -4.767 23.578 1.00 97.62 201 ILE A C 1
ATOM 1539 O O . ILE A 1 201 ? -21.683 -3.755 24.277 1.00 97.62 201 ILE A O 1
ATOM 1543 N N . GLU A 1 202 ? -22.718 -5.684 23.747 1.00 94.88 202 GLU A N 1
ATOM 1544 C CA . GLU A 1 202 ? -23.763 -5.585 24.771 1.00 94.88 202 GLU A CA 1
ATOM 1545 C C . GLU A 1 202 ? -23.162 -5.715 26.174 1.00 94.88 202 GLU A C 1
ATOM 1547 O O . GLU A 1 202 ? -22.259 -6.517 26.395 1.00 94.88 202 GLU A O 1
ATOM 1552 N N . ASP A 1 203 ? -23.619 -4.870 27.103 1.00 94.38 203 ASP A N 1
ATOM 1553 C CA . ASP A 1 203 ? -23.174 -4.817 28.505 1.00 94.38 203 ASP A CA 1
ATOM 1554 C C . ASP A 1 203 ? -21.654 -4.674 28.728 1.00 94.38 203 ASP A C 1
ATOM 1556 O O . ASP A 1 203 ? -21.132 -4.955 29.809 1.00 94.38 203 ASP A O 1
ATOM 1560 N N . ARG A 1 204 ? -20.922 -4.176 27.723 1.00 96.94 204 ARG A N 1
ATOM 1561 C CA . ARG A 1 204 ? -19.469 -3.971 27.789 1.00 96.94 204 ARG A CA 1
ATOM 1562 C C . ARG A 1 204 ? -19.080 -2.504 27.854 1.00 96.94 204 ARG A C 1
ATOM 1564 O O . ARG A 1 204 ? -19.687 -1.633 27.226 1.00 96.94 204 ARG A O 1
ATOM 1571 N N . SER A 1 205 ? -17.989 -2.230 28.570 1.00 97.12 205 SER A N 1
ATOM 1572 C CA . SER A 1 205 ? -17.403 -0.894 28.579 1.00 97.12 205 SER A CA 1
ATOM 1573 C C . SER A 1 205 ? -16.783 -0.562 27.216 1.00 97.12 205 SER A C 1
ATOM 1575 O O . SER A 1 205 ? -16.254 -1.424 26.509 1.00 97.12 205 SER A O 1
ATOM 1577 N N . VAL A 1 206 ? -16.792 0.725 26.860 1.00 97.00 206 VAL A N 1
ATOM 1578 C CA . VAL A 1 206 ? -16.166 1.231 25.625 1.00 97.00 206 VAL A CA 1
ATOM 1579 C C . VAL A 1 206 ? -14.685 0.845 25.561 1.00 97.00 206 VAL A C 1
ATOM 1581 O O . VAL A 1 206 ? -14.176 0.499 24.496 1.00 97.00 206 VAL A O 1
ATOM 1584 N N . LYS A 1 207 ? -14.002 0.865 26.712 1.00 96.62 207 LYS A N 1
ATOM 1585 C CA . LYS A 1 207 ? -12.584 0.522 26.826 1.00 96.62 207 LYS A CA 1
ATOM 1586 C C . LYS A 1 207 ? -12.323 -0.951 26.507 1.00 96.62 207 LYS A C 1
ATOM 1588 O O . LYS A 1 207 ? -11.369 -1.239 25.789 1.00 96.62 207 LYS A O 1
ATOM 1593 N N . ASP A 1 208 ? -13.170 -1.859 26.987 1.00 97.62 208 ASP A N 1
ATOM 1594 C CA . ASP A 1 208 ? -13.001 -3.299 26.755 1.00 97.62 208 ASP A CA 1
ATOM 1595 C C . ASP A 1 208 ? -13.242 -3.659 25.289 1.00 97.62 208 ASP A C 1
ATOM 1597 O O . ASP A 1 208 ? -12.445 -4.383 24.692 1.00 97.62 208 ASP A O 1
ATOM 1601 N N . ILE A 1 209 ? -14.293 -3.089 24.685 1.00 98.38 209 ILE A N 1
ATOM 1602 C CA . ILE A 1 209 ? -14.581 -3.233 23.249 1.00 98.38 209 ILE A CA 1
ATOM 1603 C C . ILE A 1 209 ? -13.394 -2.717 22.425 1.00 98.38 209 ILE A C 1
ATOM 1605 O O . ILE A 1 209 ? -12.932 -3.376 21.494 1.00 98.38 209 ILE A O 1
ATOM 1609 N N . ALA A 1 210 ? -12.871 -1.540 22.777 1.00 98.31 210 ALA A N 1
ATOM 1610 C CA . ALA A 1 210 ? -11.740 -0.932 22.090 1.00 98.31 210 ALA A CA 1
ATOM 1611 C C . ALA A 1 210 ? -10.459 -1.773 22.199 1.00 98.31 210 ALA A C 1
ATOM 1613 O O . ALA A 1 210 ? -9.726 -1.902 21.215 1.00 98.31 210 ALA A O 1
ATOM 1614 N N . LEU A 1 211 ? -10.194 -2.355 23.373 1.00 98.25 211 LEU A N 1
ATOM 1615 C CA . LEU A 1 211 ? -9.003 -3.164 23.615 1.00 98.25 211 LEU A CA 1
ATOM 1616 C C . LEU A 1 211 ? -9.045 -4.479 22.828 1.00 98.25 211 LEU A C 1
ATOM 1618 O O . LEU A 1 211 ? -8.039 -4.890 22.247 1.00 98.25 211 LEU A O 1
ATOM 1622 N N . GLU A 1 212 ? -10.207 -5.123 22.762 1.00 98.31 212 GLU A N 1
ATOM 1623 C CA . GLU A 1 212 ? -10.389 -6.310 21.929 1.00 98.31 212 GLU A CA 1
ATOM 1624 C C . GLU A 1 212 ? -10.248 -5.971 20.443 1.00 98.31 212 GLU A C 1
ATOM 1626 O O . GLU A 1 212 ? -9.491 -6.631 19.728 1.00 98.31 212 GLU A O 1
ATOM 1631 N N . LEU A 1 213 ? -10.888 -4.887 19.993 1.00 98.31 213 LEU A N 1
ATOM 1632 C CA . LEU A 1 213 ? -10.820 -4.448 18.604 1.00 98.31 213 LEU A CA 1
ATOM 1633 C C . LEU A 1 213 ? -9.382 -4.149 18.165 1.00 98.31 213 LEU A C 1
ATOM 1635 O O . LEU A 1 213 ? -8.974 -4.577 17.084 1.00 98.31 213 LEU A O 1
ATOM 1639 N N . VAL A 1 214 ? -8.595 -3.448 18.989 1.00 98.25 214 VAL A N 1
ATOM 1640 C CA . VAL A 1 214 ? -7.203 -3.131 18.642 1.00 98.25 214 VAL A CA 1
ATOM 1641 C C . VAL A 1 214 ? -6.306 -4.367 18.667 1.00 98.25 214 VAL A C 1
ATOM 1643 O O . VAL A 1 214 ? -5.435 -4.497 17.811 1.00 98.25 214 VAL A O 1
ATOM 1646 N N . ASN A 1 215 ? -6.523 -5.310 19.588 1.00 97.44 215 ASN A N 1
ATOM 1647 C CA . ASN A 1 215 ? -5.774 -6.567 19.590 1.00 97.44 215 ASN A CA 1
ATOM 1648 C C . ASN A 1 215 ? -6.116 -7.417 18.360 1.00 97.44 215 ASN A C 1
ATOM 1650 O O . ASN A 1 215 ? -5.207 -7.961 17.729 1.00 97.44 215 ASN A O 1
ATOM 1654 N N . LYS A 1 216 ? -7.395 -7.460 17.961 1.00 96.12 216 LYS A N 1
ATOM 1655 C CA . LYS A 1 216 ? -7.807 -8.097 16.708 1.00 96.12 216 LYS A CA 1
ATOM 1656 C C . LYS A 1 216 ? -7.118 -7.424 15.521 1.00 96.12 216 LYS A C 1
ATOM 1658 O O . LYS A 1 216 ? -6.482 -8.131 14.752 1.00 96.12 216 LYS A O 1
ATOM 1663 N N . ALA A 1 217 ? -7.124 -6.091 15.436 1.00 96.75 217 ALA A N 1
ATOM 1664 C CA . ALA A 1 217 ? -6.430 -5.344 14.380 1.00 96.75 217 ALA A CA 1
ATOM 1665 C C . ALA A 1 217 ? -4.929 -5.665 14.305 1.00 96.75 217 ALA A C 1
ATOM 1667 O O . ALA A 1 217 ? -4.408 -5.930 13.229 1.00 96.75 217 ALA A O 1
ATOM 1668 N N . LEU A 1 218 ? -4.231 -5.678 15.445 1.00 96.88 218 LEU A N 1
ATOM 1669 C CA . LEU A 1 218 ? -2.797 -5.977 15.498 1.00 96.88 218 LEU A CA 1
ATOM 1670 C C . LEU A 1 218 ? -2.488 -7.412 15.064 1.00 96.88 218 LEU A C 1
ATOM 1672 O O . LEU A 1 218 ? -1.486 -7.651 14.397 1.00 96.88 218 LEU A O 1
ATOM 1676 N N . SER A 1 219 ? -3.353 -8.364 15.413 1.00 94.81 219 SER A N 1
ATOM 1677 C CA . SER A 1 219 ? -3.152 -9.760 15.024 1.00 94.81 219 SER A CA 1
ATOM 1678 C C . SER A 1 219 ? -3.246 -9.985 13.508 1.00 94.81 219 SER A C 1
ATOM 1680 O O . SER A 1 219 ? -2.654 -10.937 13.019 1.00 94.81 219 SER A O 1
ATOM 1682 N N . GLU A 1 220 ? -3.931 -9.117 12.750 1.00 93.88 220 GLU A N 1
ATOM 1683 C CA . GLU A 1 220 ? -4.083 -9.217 11.280 1.00 93.88 220 GLU A CA 1
ATOM 1684 C C . GLU A 1 220 ? -2.763 -9.081 10.508 1.00 93.88 220 GLU A C 1
ATOM 1686 O O . GLU A 1 220 ? -2.715 -9.365 9.318 1.00 93.88 220 GLU A O 1
ATOM 1691 N N . PHE A 1 221 ? -1.691 -8.637 11.164 1.00 94.06 221 PHE A N 1
ATOM 1692 C CA . PHE A 1 221 ? -0.365 -8.516 10.555 1.00 94.06 221 PHE A CA 1
ATOM 1693 C C . PHE A 1 221 ? 0.489 -9.786 10.718 1.00 94.06 221 PHE A C 1
ATOM 1695 O O . PHE A 1 221 ? 1.634 -9.809 10.268 1.00 94.06 221 PHE A O 1
ATOM 1702 N N . GLY A 1 222 ? -0.043 -10.823 11.373 1.00 88.88 222 GLY A N 1
ATOM 1703 C CA . GLY A 1 222 ? 0.550 -12.157 11.459 1.00 88.88 222 GLY A CA 1
ATOM 1704 C C . GLY A 1 222 ? -0.212 -13.184 10.619 1.00 88.88 222 GLY A C 1
ATOM 1705 O O . GLY A 1 222 ? -1.333 -12.930 10.184 1.00 88.88 222 GLY A O 1
ATOM 1706 N N . ASP A 1 223 ? 0.396 -14.352 10.411 1.00 82.88 223 ASP A N 1
ATOM 1707 C CA . ASP A 1 223 ? -0.282 -15.481 9.769 1.00 82.88 223 ASP A CA 1
ATOM 1708 C C . ASP A 1 223 ? -1.313 -16.093 10.728 1.00 82.88 223 ASP A C 1
ATOM 1710 O O . ASP A 1 223 ? -1.006 -16.382 11.888 1.00 82.88 223 ASP A O 1
ATOM 1714 N N . LYS A 1 224 ? -2.541 -16.264 10.239 1.00 79.00 224 LYS A N 1
ATOM 1715 C CA . LYS A 1 224 ? -3.669 -16.823 10.992 1.00 79.00 224 LYS A CA 1
ATOM 1716 C C . LYS A 1 224 ? -4.268 -18.073 10.354 1.00 79.00 224 LYS A C 1
ATOM 1718 O O . LYS A 1 224 ? -5.126 -18.687 10.975 1.00 79.00 224 LYS A O 1
ATOM 1723 N N . GLY A 1 225 ? -3.876 -18.426 9.127 1.00 78.12 225 GLY A N 1
ATOM 1724 C CA . GLY A 1 225 ? -4.575 -19.456 8.348 1.00 78.12 225 GLY A CA 1
ATOM 1725 C C . GLY A 1 225 ? -6.042 -19.129 8.018 1.00 78.12 225 GLY A C 1
ATOM 1726 O O . GLY A 1 225 ? -6.773 -20.012 7.580 1.00 78.12 225 GLY A O 1
ATOM 1727 N N . GLU A 1 226 ? -6.471 -17.880 8.220 1.00 82.50 226 GLU A N 1
ATOM 1728 C CA . GLU A 1 226 ? -7.816 -17.369 7.943 1.00 82.50 226 GLU A CA 1
ATOM 1729 C C . GLU A 1 226 ? -7.717 -16.053 7.152 1.00 82.50 226 GLU A C 1
ATOM 1731 O O . GLU A 1 226 ? -6.735 -15.316 7.331 1.00 82.50 226 GLU A O 1
ATOM 1736 N N . PRO A 1 227 ? -8.734 -15.704 6.339 1.00 86.81 227 PRO A N 1
ATOM 1737 C CA . PRO A 1 227 ? -8.771 -14.422 5.653 1.00 86.81 227 PRO A CA 1
ATOM 1738 C C . PRO A 1 227 ? -8.686 -13.238 6.614 1.00 86.81 227 PRO A C 1
ATOM 1740 O O . PRO A 1 227 ? -9.258 -13.244 7.706 1.00 86.81 227 PRO A O 1
ATOM 1743 N N . LEU A 1 228 ? -8.034 -12.165 6.166 1.00 91.81 228 LEU A N 1
ATOM 1744 C CA . LEU A 1 228 ? -7.955 -10.921 6.930 1.00 91.81 228 LEU A CA 1
ATOM 1745 C C . LEU A 1 228 ? -9.365 -10.371 7.196 1.00 91.81 228 LEU A C 1
ATOM 1747 O O . LEU A 1 228 ? -10.068 -9.968 6.266 1.00 91.81 228 LEU A O 1
ATOM 1751 N N . THR A 1 229 ? -9.755 -10.281 8.469 1.00 93.69 229 THR A N 1
ATOM 1752 C CA . THR A 1 229 ? -11.025 -9.717 8.950 1.00 93.69 229 THR A CA 1
ATOM 1753 C C . THR A 1 229 ? -11.340 -8.377 8.280 1.00 93.69 229 THR A C 1
ATOM 1755 O O . THR A 1 229 ? -12.469 -8.149 7.838 1.00 93.69 229 THR A O 1
ATOM 1758 N N . TRP A 1 230 ? -10.360 -7.467 8.186 1.00 94.12 230 TRP A N 1
ATOM 1759 C CA . TRP A 1 230 ? -10.596 -6.133 7.612 1.00 94.12 230 TRP A CA 1
ATOM 1760 C C . TRP A 1 230 ? -10.875 -6.166 6.108 1.00 94.12 230 TRP A C 1
ATOM 1762 O O . TRP A 1 230 ? -11.591 -5.291 5.625 1.00 94.12 230 TRP A O 1
ATOM 1772 N N . ALA A 1 231 ? -10.363 -7.155 5.375 1.00 91.75 231 ALA A N 1
ATOM 1773 C CA . ALA A 1 231 ? -10.691 -7.351 3.965 1.00 91.75 231 ALA A CA 1
ATOM 1774 C C . ALA A 1 231 ? -12.028 -8.095 3.815 1.00 91.75 231 ALA A C 1
ATOM 1776 O O . ALA A 1 231 ? -12.905 -7.649 3.077 1.00 91.75 231 ALA A O 1
ATOM 1777 N N . ALA A 1 232 ? -12.209 -9.175 4.580 1.00 91.75 232 ALA A N 1
ATOM 1778 C CA . ALA A 1 232 ? -13.379 -10.048 4.533 1.00 91.75 232 ALA A CA 1
ATOM 1779 C C . ALA A 1 232 ? -14.693 -9.322 4.857 1.00 91.75 232 ALA A C 1
ATOM 1781 O O . ALA A 1 232 ? -15.716 -9.549 4.219 1.00 91.75 232 ALA A O 1
ATOM 1782 N N . THR A 1 233 ? -14.668 -8.414 5.832 1.00 94.44 233 THR A N 1
ATOM 1783 C CA . THR A 1 233 ? -15.887 -7.787 6.372 1.00 94.44 233 THR A CA 1
ATOM 1784 C C . THR A 1 233 ? -16.221 -6.429 5.747 1.00 94.44 233 THR A C 1
ATOM 1786 O O . THR A 1 233 ? -17.202 -5.793 6.134 1.00 94.44 233 THR A O 1
ATOM 1789 N N . THR A 1 234 ? -15.410 -5.940 4.801 1.00 95.56 234 THR A N 1
ATOM 1790 C CA . THR A 1 234 ? -15.587 -4.610 4.181 1.00 95.56 234 THR A CA 1
ATOM 1791 C C . THR A 1 234 ? -16.011 -4.651 2.718 1.00 95.56 234 THR A C 1
ATOM 1793 O O . THR A 1 234 ? -16.236 -3.601 2.115 1.00 95.56 234 THR A O 1
ATOM 1796 N N . VAL A 1 235 ? -16.174 -5.846 2.158 1.00 94.88 235 VAL A N 1
ATOM 1797 C CA . VAL A 1 235 ? -16.664 -6.060 0.795 1.00 94.88 235 VAL A CA 1
ATOM 1798 C C . VAL A 1 235 ? -17.941 -6.902 0.816 1.00 94.88 235 VAL A C 1
ATOM 1800 O O . VAL A 1 235 ? -18.360 -7.404 1.856 1.00 94.88 235 VAL A O 1
ATOM 1803 N N . THR A 1 236 ? -18.602 -7.029 -0.332 1.00 95.69 236 THR A N 1
ATOM 1804 C CA . THR A 1 236 ? -19.813 -7.848 -0.455 1.00 95.69 236 THR A CA 1
ATOM 1805 C C . THR A 1 236 ? -19.496 -9.339 -0.353 1.00 95.69 236 THR A C 1
ATOM 1807 O O . THR A 1 236 ? -18.408 -9.773 -0.732 1.00 95.69 236 THR A O 1
ATOM 1810 N N . THR A 1 237 ? -20.474 -10.144 0.067 1.00 92.69 237 THR A N 1
ATOM 1811 C CA . THR A 1 237 ? -20.320 -11.603 0.190 1.00 92.69 237 THR A CA 1
ATOM 1812 C C . THR A 1 237 ? -19.815 -12.243 -1.105 1.00 92.69 237 THR A C 1
ATOM 1814 O O . THR A 1 237 ? -18.789 -12.914 -1.089 1.00 92.69 237 THR A O 1
ATOM 1817 N N . GLY A 1 238 ? -20.426 -11.909 -2.249 1.00 95.88 238 GLY A N 1
ATOM 1818 C CA . GLY A 1 238 ? -19.992 -12.430 -3.551 1.00 95.88 238 GLY A CA 1
ATOM 1819 C C . GLY A 1 238 ? -18.549 -12.068 -3.925 1.00 95.88 238 GLY A C 1
ATOM 1820 O O . GLY A 1 238 ? -17.892 -12.809 -4.656 1.00 95.88 238 GLY A O 1
ATOM 1821 N N . ARG A 1 239 ? -18.007 -10.952 -3.407 1.00 95.69 239 ARG A N 1
ATOM 1822 C CA . ARG A 1 239 ? -16.594 -10.603 -3.606 1.00 95.69 239 ARG A CA 1
ATOM 1823 C C . ARG A 1 239 ? -15.680 -11.536 -2.816 1.00 95.69 239 ARG A C 1
ATOM 1825 O O . ARG A 1 239 ? -14.693 -11.984 -3.386 1.00 95.69 239 ARG A O 1
ATOM 1832 N N . ILE A 1 240 ? -15.996 -11.827 -1.554 1.00 93.19 240 ILE A N 1
ATOM 1833 C CA . ILE A 1 240 ? -15.207 -12.765 -0.740 1.00 93.19 240 ILE A CA 1
ATOM 1834 C C . ILE A 1 240 ? -15.299 -14.185 -1.273 1.00 93.19 240 ILE A C 1
ATOM 1836 O O . ILE A 1 240 ? -14.269 -14.839 -1.374 1.00 93.19 240 ILE A O 1
ATOM 1840 N N . GLU A 1 241 ? -16.479 -14.628 -1.698 1.00 93.44 241 GLU A N 1
ATOM 1841 C CA . GLU A 1 241 ? -16.649 -15.933 -2.347 1.00 93.44 241 GLU A CA 1
ATOM 1842 C C . GLU A 1 241 ? -15.740 -16.057 -3.575 1.00 93.44 241 GLU A C 1
ATOM 1844 O O . GLU A 1 241 ? -14.936 -16.981 -3.652 1.00 93.44 241 GLU A O 1
ATOM 1849 N N . THR A 1 242 ? -15.754 -15.055 -4.463 1.00 95.56 242 THR A N 1
ATOM 1850 C CA . THR A 1 242 ? -14.861 -15.031 -5.635 1.00 95.56 242 THR A CA 1
ATOM 1851 C C . THR A 1 242 ? -13.381 -15.047 -5.231 1.00 95.56 242 THR A C 1
ATOM 1853 O O . THR A 1 242 ? -12.570 -15.725 -5.856 1.00 95.56 242 THR A O 1
ATOM 1856 N N . CYS A 1 243 ? -12.987 -14.283 -4.207 1.00 92.56 243 CYS A N 1
ATOM 1857 C CA . CYS A 1 243 ? -11.596 -14.252 -3.757 1.00 92.56 243 CYS A CA 1
ATOM 1858 C C . CYS A 1 243 ? -11.150 -15.594 -3.148 1.00 92.56 243 CYS A C 1
ATOM 1860 O O . CYS A 1 243 ? -10.021 -16.016 -3.399 1.00 92.56 243 CYS A O 1
ATOM 1862 N N . ASN A 1 244 ? -12.030 -16.270 -2.404 1.00 90.44 244 ASN A N 1
ATOM 1863 C CA . ASN A 1 244 ? -11.785 -17.603 -1.850 1.00 90.44 244 ASN A CA 1
ATOM 1864 C C . ASN A 1 244 ? -11.625 -18.643 -2.967 1.00 90.44 244 ASN A C 1
ATOM 18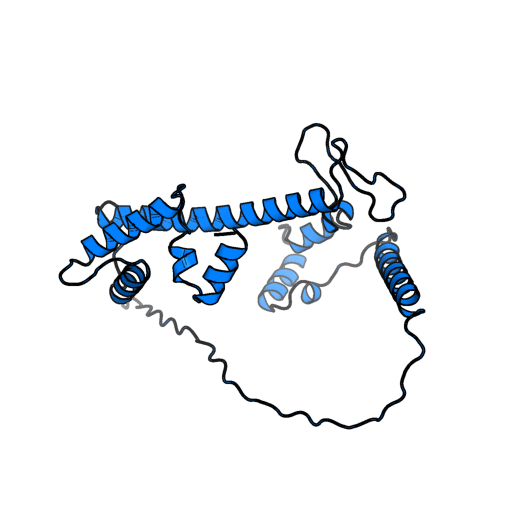66 O O . ASN A 1 244 ? -10.675 -19.419 -2.951 1.00 90.44 244 ASN A O 1
ATOM 1870 N N . GLU A 1 245 ? -12.511 -18.629 -3.970 1.00 94.38 245 GLU A N 1
ATOM 1871 C CA . GLU A 1 245 ? -12.433 -19.526 -5.134 1.00 94.38 245 GLU A CA 1
ATOM 1872 C C . GLU A 1 245 ? -11.113 -19.373 -5.907 1.00 94.38 245 GLU A C 1
ATOM 1874 O O . GLU A 1 245 ? -10.582 -20.348 -6.439 1.00 94.38 245 GLU A O 1
ATOM 1879 N N . LEU A 1 246 ? -10.566 -18.154 -5.951 1.00 95.25 246 LEU A N 1
ATOM 1880 C CA . LEU A 1 246 ? -9.294 -17.843 -6.605 1.00 95.25 246 LEU A CA 1
ATOM 1881 C C . LEU A 1 246 ? -8.064 -18.026 -5.697 1.00 95.25 246 LEU A C 1
ATOM 1883 O O . LEU A 1 246 ? -6.943 -17.872 -6.182 1.00 95.25 246 LEU A O 1
ATOM 1887 N N . GLY A 1 247 ? -8.245 -18.333 -4.407 1.00 90.69 247 GLY A N 1
ATOM 1888 C CA . GLY A 1 247 ? -7.153 -18.514 -3.444 1.00 90.69 247 GLY A CA 1
ATOM 1889 C C . GLY A 1 247 ? -6.329 -17.248 -3.182 1.00 90.69 247 GLY A C 1
ATOM 1890 O O . GLY A 1 247 ? -5.109 -17.329 -3.044 1.00 90.69 247 GLY A O 1
ATOM 1891 N N . ILE A 1 248 ? -6.969 -16.073 -3.178 1.00 89.38 248 ILE A N 1
ATOM 1892 C CA . ILE A 1 248 ? -6.305 -14.765 -2.997 1.00 89.38 248 ILE A CA 1
ATOM 1893 C C . ILE A 1 248 ? -6.667 -14.054 -1.682 1.00 89.38 248 ILE A C 1
ATOM 1895 O O . ILE A 1 248 ? -6.306 -12.886 -1.512 1.00 89.38 248 ILE A O 1
ATOM 1899 N N . VAL A 1 249 ? -7.378 -14.730 -0.776 1.00 80.69 249 VAL A N 1
ATOM 1900 C CA . VAL A 1 249 ? -7.682 -14.297 0.600 1.00 80.69 249 VAL A CA 1
ATOM 1901 C C . VAL A 1 249 ? -7.687 -15.487 1.545 1.00 80.69 249 VAL A C 1
ATOM 1903 O O . VAL A 1 249 ? -7.883 -16.621 1.054 1.00 80.69 249 VAL A O 1
#

Radius of gyration: 28.53 Å; chains: 1; bounding box: 56×63×75 Å

pLDDT: mean 76.54, std 27.82, range [25.3, 98.62]